Protein 8OZV (pdb70)

Sequence (286 aa):
NSPVVSVFGLGAMGTALATQFLRKGHKTTVWNRTPAKAQPLIAIGASHAPTIDDSAAAASSSLLIICQLDKASVMQTLQQQAPTAWAAKTIVDLTNGTPAHARETADWALAHGARYIIHGGIMAVPFMIGQPDDAMILYSGPAEVFEGVKDTLSVLGTNTYVGEDVGLASLLHDLALLSSGMYGLFSGFTHAVALVQSANIPAAGFVATQQLIPWLTAMTQHLNLLATQVDEKDYGDGGSSLDMQAKAAPNILEASQAQGVSVELIQPIFKLIERRVEEGKGSEGLAALVGMIMK

Foldseek 3Di:
DFAEEEEALDLQSVLVQVLLLVVPHQYEYEYPPQVSCVVVVVSHHHYAPALLRRLVGGQEYEYAHEELVVVVVSCVVCVQSAANGEYEYQYADALVSQVVVCVSQVVNHHHYKYKHWPDGSVCFQPAVTEIEIEADPVSCVVCVVVVPSGYHYHYDYHSRRPNNVVRVVVVVVVVLVVLVLVLVQLLCVLVPHDSVVCCVPPVVVVVVVVVVVVVVLVVCLVVVNFAAPPPFLLNVLVCVVVSCVSCVVSVHDCVSPVVVSVLSVVCVVVVRRRGHDSVSVVVVPD

InterPro domains:
  IPR006115 6-phosphogluconate dehydrogenase, NADP-binding [PF03446] (6-158)
  IPR013328 6-phosphogluconate dehydrogenase, domain 2 [G3DSA:1.10.1040.10] (160-289)
  IPR015815 3-hydroxyisobutyrate dehydrogenase-related [PIRSF000103] (5-286)
  IPR036291 NAD(P)-binding domain superfamily [SSF51735] (6-157)
  IPR048666 NADPH-dependent reductive aminase-like, C-terminal domain [PF21761] (161-286)
  IPR051265 HIBADH-related NP60 subfamily [PTHR43580] (6-282)

Organism: Blastomyces gilchristii (strain SLH14081) (NCBI:txid559298)

Solvent-accessible surface area: 14659 Å² total; per-residue (Å²): 135,61,59,0,0,0,0,5,3,27,80,35,1,43,18,0,0,23,9,0,35,157,103,51,11,122,2,4,0,32,17,191,70,83,70,109,0,104,88,2,62,83,98,56,9,49,59,5,114,70,19,75,42,0,0,72,34,6,73,8,0,0,0,12,49,137,62,45,70,27,0,23,104,7,0,98,115,12,61,120,14,0,52,71,35,7,0,0,2,8,4,73,7,55,25,49,61,1,100,80,1,7,99,36,0,110,83,61,44,5,94,4,0,7,1,2,25,33,19,70,47,173,41,10,31,96,125,98,1,44,0,5,0,0,0,43,36,113,17,7,92,67,16,72,113,22,0,59,30,0,9,81,40,48,69,38,16,107,64,19,0,50,0,1,101,75,8,52,62,86,42,77,49,59,137,45,85,97,34,34,87,68,10,22,18,36,45,19,93,47,59,137,71,96,31,83,37,47,24,65,88,101,18,94,70,151,52,80,48,71,75,121,62,98,101,78,32,53,67,14,45,124,112,164,92,45,33,65,47,70,46,23,0,68,98,35,24,164,41,8,70,96,72,36,130,53,0,73,87,79,70,23,66,37,124,75,25,47,84,83,29,109,30,7,101,115,24,46,90,90,66,90,4,86,34,1,49,2,2,17,64,42,22,135,128,156

Structure (mmCIF, N/CA/C/O backbone):
data_8OZV
#
_entry.id   8OZV
#
_cell.length_a   74.000
_cell.length_b   74.000
_cell.length_c   112.077
_cell.angle_alpha   90.00
_cell.angle_beta   90.00
_cell.angle_gamma   120.00
#
_symmetry.space_group_name_H-M   'P 31 2 1'
#
loop_
_entity.id
_entity.type
_entity.pdbx_description
1 polymer Oxidoreductase
2 non-polymer 'NADPH DIHYDRO-NICOTINAMIDE-ADENINE-DINUCLEOTIDE PHOSPHATE'
3 non-polymer 2,2-bis(fluoranyl)-1-phenyl-ethanone
4 water water
#
loop_
_atom_site.group_PDB
_atom_site.id
_atom_site.type_symbol
_atom_site.label_atom_id
_atom_site.label_alt_id
_atom_site.label_comp_id
_atom_site.label_asym_id
_atom_site.label_entity_id
_atom_site.label_seq_id
_atom_site.pdbx_PDB_ins_code
_atom_site.Cartn_x
_atom_site.Cartn_y
_atom_site.Cartn_z
_atom_site.occupancy
_atom_site.B_iso_or_equiv
_atom_site.auth_seq_id
_atom_site.auth_comp_id
_atom_site.auth_asym_id
_atom_site.auth_atom_id
_atom_site.pdbx_PDB_model_num
ATOM 1 N N . ASN A 1 3 ? 33.208 -4.763 10.862 1.00 52.28 3 ASN A N 1
ATOM 2 C CA . ASN A 1 3 ? 33.300 -6.168 11.339 1.00 49.88 3 ASN A CA 1
ATOM 3 C C . ASN A 1 3 ? 31.866 -6.646 11.581 1.00 30.79 3 ASN A C 1
ATOM 4 O O . ASN A 1 3 ? 31.289 -6.370 12.617 1.00 36.75 3 ASN A O 1
ATOM 9 N N . SER A 1 4 ? 31.357 -7.330 10.590 1.00 28.68 4 SER A N 1
ATOM 10 C CA . SER A 1 4 ? 29.957 -7.743 10.654 1.00 25.44 4 SER A CA 1
ATOM 11 C C . SER A 1 4 ? 29.767 -8.866 11.679 1.00 21.50 4 SER A C 1
ATOM 12 O O . SER A 1 4 ? 30.661 -9.661 11.853 1.00 20.04 4 SER A O 1
ATOM 15 N N . PRO A 1 5 ? 28.621 -8.909 12.373 1.00 17.18 5 PRO A N 1
ATOM 16 C CA . PRO A 1 5 ? 28.330 -10.018 13.270 1.00 16.18 5 PRO A CA 1
ATOM 17 C C . PRO A 1 5 ? 28.351 -11.346 12.495 1.00 13.69 5 PRO A C 1
ATOM 18 O O . PRO A 1 5 ? 27.947 -11.390 11.363 1.00 14.81 5 PRO A O 1
ATOM 22 N N . VAL A 1 6 ? 28.849 -12.382 13.171 1.00 11.48 6 VAL A N 1
ATOM 23 C CA A VAL A 1 6 ? 28.889 -13.728 12.631 0.50 10.98 6 VAL A CA 1
ATOM 24 C CA B VAL A 1 6 ? 28.808 -13.733 12.609 0.50 11.48 6 VAL A CA 1
ATOM 25 C C . VAL A 1 6 ? 28.315 -14.683 13.680 1.00 10.63 6 VAL A C 1
ATOM 26 O O . VAL A 1 6 ? 28.556 -14.477 14.869 1.00 10.60 6 VAL A O 1
ATOM 33 N N . SER A 1 7 ? 27.623 -15.719 13.243 1.00 9.81 7 SER A N 1
ATOM 34 C CA . SER A 1 7 ? 27.212 -16.825 14.093 1.00 9.82 7 SER A CA 1
ATOM 35 C C . SER A 1 7 ? 27.913 -18.086 13.621 1.00 9.50 7 SER A C 1
ATOM 36 O O . SER A 1 7 ? 28.005 -18.323 12.397 1.00 11.09 7 SER A O 1
ATOM 39 N N . VAL A 1 8 ? 28.361 -18.916 14.582 1.00 9.41 8 VAL A N 1
ATOM 40 C CA . VAL A 1 8 ? 28.964 -20.205 14.322 1.00 9.02 8 VAL A CA 1
ATOM 41 C C . VAL A 1 8 ? 28.119 -21.271 15.015 1.00 7.94 8 VAL A C 1
ATOM 42 O O . VAL A 1 8 ? 27.949 -21.221 16.255 1.00 8.45 8 VAL A O 1
ATOM 46 N N . PHE A 1 9 ? 27.668 -22.264 14.229 1.00 8.69 9 PHE A N 1
ATOM 47 C CA . PHE A 1 9 ? 26.943 -23.437 14.690 1.00 8.12 9 PHE A CA 1
ATOM 48 C C . PHE A 1 9 ? 27.866 -24.634 14.616 1.00 9.05 9 PHE A C 1
ATOM 49 O O . PHE A 1 9 ? 28.247 -25.010 13.494 1.00 9.46 9 PHE A O 1
ATOM 57 N N . GLY A 1 10 ? 28.164 -25.237 15.739 1.00 8.41 10 GLY A N 1
ATOM 58 C CA . GLY A 1 10 ? 29.150 -26.297 15.804 1.00 8.68 10 GLY A CA 1
ATOM 59 C C . GLY A 1 10 ? 30.430 -25.781 16.429 1.00 8.94 10 GLY A C 1
ATOM 60 O O . GLY A 1 10 ? 31.184 -25.057 15.802 1.00 9.44 10 GLY A O 1
ATOM 61 N N . LEU A 1 11 ? 30.673 -26.171 17.690 1.00 8.19 11 LEU A N 1
ATOM 62 C CA . LEU A 1 11 ? 31.817 -25.724 18.457 1.00 7.91 11 LEU A CA 1
ATOM 63 C C . LEU A 1 11 ? 32.734 -26.864 18.829 1.00 9.01 11 LEU A C 1
ATOM 64 O O . LEU A 1 11 ? 33.270 -26.910 19.962 1.00 10.80 11 LEU A O 1
ATOM 69 N N . GLY A 1 12 ? 32.934 -27.773 17.891 1.00 8.42 12 GLY A N 1
ATOM 70 C CA . GLY A 1 12 ? 33.971 -28.782 18.004 1.00 9.05 12 GLY A CA 1
ATOM 71 C C . GLY A 1 12 ? 35.342 -28.159 17.811 1.00 8.63 12 GLY A C 1
ATOM 72 O O . GLY A 1 12 ? 35.533 -26.943 17.962 1.00 9.12 12 GLY A O 1
ATOM 73 N N . ALA A 1 13 ? 36.330 -28.987 17.505 1.00 7.93 13 ALA A N 1
ATOM 74 C CA . ALA A 1 13 ? 37.691 -28.479 17.344 1.00 8.66 13 ALA A CA 1
ATOM 75 C C . ALA A 1 13 ? 37.740 -27.408 16.272 1.00 9.16 13 ALA A C 1
ATOM 76 O O . ALA A 1 13 ? 38.355 -26.367 16.451 1.00 9.63 13 ALA A O 1
ATOM 78 N N . MET A 1 14 ? 37.108 -27.652 15.129 1.00 8.06 14 MET A N 1
ATOM 79 C CA . MET A 1 14 ? 37.195 -26.711 14.050 1.00 7.91 14 MET A CA 1
ATOM 80 C C . MET A 1 14 ? 36.293 -25.488 14.282 1.00 7.93 14 MET A C 1
ATOM 81 O O . MET A 1 14 ? 36.778 -24.373 14.112 1.00 8.02 14 MET A O 1
ATOM 86 N N . GLY A 1 15 ? 35.017 -25.680 14.664 1.00 8.43 15 GLY A N 1
ATOM 87 C CA . GLY A 1 15 ? 34.181 -24.526 14.898 1.00 8.49 15 GLY A CA 1
ATOM 88 C C . GLY A 1 15 ? 34.749 -23.616 15.973 1.00 8.70 15 GLY A C 1
ATOM 89 O O . GLY A 1 15 ? 34.645 -22.404 15.888 1.00 9.00 15 GLY A O 1
ATOM 90 N N . THR A 1 16 ? 35.402 -24.174 16.992 1.00 8.18 16 THR A N 1
ATOM 91 C CA . THR A 1 16 ? 36.062 -23.364 18.021 1.00 8.78 16 THR A CA 1
ATOM 92 C C . THR A 1 16 ? 37.151 -22.521 17.391 1.00 9.58 16 THR A C 1
ATOM 93 O O . THR A 1 16 ? 37.304 -21.327 17.710 1.00 9.37 16 THR A O 1
ATOM 97 N N . ALA A 1 17 ? 37.960 -23.097 16.504 1.00 8.17 17 ALA A N 1
ATOM 98 C CA . ALA A 1 17 ? 39.004 -22.346 15.839 1.00 8.06 17 ALA A CA 1
ATOM 99 C C . ALA A 1 17 ? 38.402 -21.236 14.988 1.00 8.56 17 ALA A C 1
ATOM 100 O O . ALA A 1 17 ? 38.958 -20.132 14.939 1.00 9.41 17 ALA A O 1
ATOM 102 N N . LEU A 1 18 ? 37.315 -21.482 14.268 1.00 8.44 18 LEU A N 1
ATOM 103 C CA . LEU A 1 18 ? 36.712 -20.466 13.421 1.00 7.97 18 LEU A CA 1
ATOM 104 C C . LEU A 1 18 ? 36.213 -19.321 14.316 1.00 8.47 18 LEU A C 1
ATOM 105 O O . LEU A 1 18 ? 36.474 -18.148 14.050 1.00 8.92 18 LEU A O 1
ATOM 110 N N . ALA A 1 19 ? 35.455 -19.653 15.378 1.00 8.30 19 ALA A N 1
ATOM 111 C CA . ALA A 1 19 ? 34.885 -18.609 16.245 1.00 9.37 19 ALA A CA 1
ATOM 112 C C . ALA A 1 19 ? 35.986 -17.789 16.898 1.00 8.93 19 ALA A C 1
ATOM 113 O O . ALA A 1 19 ? 35.859 -16.563 17.037 1.00 9.33 19 ALA A O 1
ATOM 115 N N . THR A 1 20 ? 37.055 -18.453 17.299 1.00 8.67 20 THR A N 1
ATOM 116 C CA . THR A 1 20 ? 38.175 -17.752 17.931 1.00 8.55 20 THR A CA 1
ATOM 117 C C . THR A 1 20 ? 38.778 -16.733 16.975 1.00 8.97 20 THR A C 1
ATOM 118 O O . THR A 1 20 ? 39.126 -15.594 17.393 1.00 9.38 20 THR A O 1
ATOM 122 N N . GLN A 1 21 ? 38.927 -17.094 15.711 1.00 8.75 21 GLN A N 1
ATOM 123 C CA . GLN A 1 21 ? 39.512 -16.189 14.740 1.00 9.42 21 GLN A CA 1
ATOM 124 C C . GLN A 1 21 ? 38.586 -15.016 14.479 1.00 9.51 21 GLN A C 1
ATOM 125 O O . GLN A 1 21 ? 39.062 -13.869 14.361 1.00 10.10 21 GLN A O 1
ATOM 131 N N . PHE A 1 22 ? 37.266 -15.219 14.403 1.00 8.91 22 PHE A N 1
ATOM 132 C CA . PHE A 1 22 ? 36.340 -14.103 14.268 1.00 8.76 22 PHE A CA 1
ATOM 133 C C . PHE A 1 22 ? 36.499 -13.149 15.454 1.00 10.74 22 PHE A C 1
ATOM 134 O O . PHE A 1 22 ? 36.414 -11.919 15.265 1.00 11.20 22 PHE A O 1
ATOM 142 N N . LEU A 1 23 ? 36.654 -13.720 16.650 1.00 9.61 23 LEU A N 1
ATOM 143 C CA . LEU A 1 23 ? 36.809 -12.881 17.847 1.00 10.47 23 LEU A CA 1
ATOM 144 C C . LEU A 1 23 ? 38.091 -12.061 17.743 1.00 10.19 23 LEU A C 1
ATOM 145 O O . LEU A 1 23 ? 38.066 -10.845 18.100 1.00 11.77 23 LEU A O 1
ATOM 150 N N . ARG A 1 24 ? 39.191 -12.658 17.317 1.00 10.63 24 ARG A N 1
ATOM 151 C CA . ARG A 1 24 ? 40.447 -11.917 17.217 1.00 12.02 24 ARG A CA 1
ATOM 152 C C . ARG A 1 24 ? 40.303 -10.775 16.223 1.00 13.22 24 ARG A C 1
ATOM 153 O O . ARG A 1 24 ? 41.074 -9.799 16.323 1.00 15.08 24 ARG A O 1
ATOM 161 N N . LYS A 1 25 ? 39.446 -10.932 15.240 1.00 12.12 25 LYS A N 1
ATOM 162 C CA . LYS A 1 25 ? 39.327 -9.914 14.162 1.00 13.19 25 LYS A CA 1
ATOM 163 C C . LYS A 1 25 ? 38.204 -8.919 14.469 1.00 13.71 25 LYS A C 1
ATOM 164 O O . LYS A 1 25 ? 37.827 -8.193 13.566 1.00 15.81 25 LYS A O 1
ATOM 170 N N . GLY A 1 26 ? 37.697 -8.917 15.699 1.00 12.82 26 GLY A N 1
ATOM 171 C CA . GLY A 1 26 ? 36.748 -7.873 16.126 1.00 14.25 26 GLY A CA 1
ATOM 172 C C . GLY A 1 26 ? 35.298 -8.072 15.746 1.00 14.38 26 GLY A C 1
ATOM 173 O O . GLY A 1 26 ? 34.533 -7.121 15.840 1.00 17.27 26 GLY A O 1
ATOM 174 N N . HIS A 1 27 ? 34.941 -9.285 15.361 1.00 13.13 27 HIS A N 1
ATOM 175 C CA . HIS A 1 27 ? 33.529 -9.548 15.039 1.00 12.43 27 HIS A CA 1
ATOM 176 C C . HIS A 1 27 ? 32.738 -9.960 16.270 1.00 12.28 27 HIS A C 1
ATOM 177 O O . HIS A 1 27 ? 33.263 -10.705 17.085 1.00 13.35 27 HIS A O 1
ATOM 184 N N . LYS A 1 28 ? 31.527 -9.431 16.398 1.00 12.95 28 LYS A N 1
ATOM 185 C CA . LYS A 1 28 ? 30.580 -9.946 17.377 1.00 12.66 28 LYS A CA 1
ATOM 186 C C . LYS A 1 28 ? 30.264 -11.373 16.958 1.00 12.38 28 LYS A C 1
ATOM 187 O O . LYS A 1 28 ? 29.713 -11.597 15.890 1.00 13.97 28 LYS A O 1
ATOM 193 N N . THR A 1 29 ? 30.696 -12.338 17.763 1.00 10.68 29 THR A N 1
ATOM 194 C CA . THR A 1 29 ? 30.700 -13.735 17.377 1.00 10.61 29 THR A CA 1
ATOM 195 C C . THR A 1 29 ? 29.708 -14.484 18.284 1.00 10.19 29 THR A C 1
ATOM 196 O O . THR A 1 29 ? 29.955 -14.667 19.486 1.00 11.15 29 THR A O 1
ATOM 200 N N . THR A 1 30 ? 28.585 -14.872 17.697 1.00 8.66 30 THR A N 1
ATOM 201 C CA . THR A 1 30 ? 27.550 -15.619 18.393 1.00 9.42 30 THR A CA 1
ATOM 202 C C . THR A 1 30 ? 27.786 -17.091 18.145 1.00 9.28 30 THR A C 1
ATOM 203 O O . THR A 1 30 ? 28.080 -17.481 17.010 1.00 11.13 30 THR A O 1
ATOM 207 N N . VAL A 1 31 ? 27.711 -17.910 19.190 1.00 9.08 31 VAL A N 1
ATOM 208 C CA . VAL A 1 31 ? 28.036 -19.323 19.070 1.00 8.59 31 VAL A CA 1
ATOM 209 C C . VAL A 1 31 ? 26.897 -20.190 19.556 1.00 8.33 31 VAL A C 1
ATOM 210 O O . VAL A 1 31 ? 26.225 -19.884 20.549 1.00 9.98 31 VAL A O 1
ATOM 214 N N . TRP A 1 32 ? 26.737 -21.349 18.926 1.00 8.23 32 TRP A N 1
ATOM 215 C CA . TRP A 1 32 ? 25.759 -22.366 19.312 1.00 8.18 32 TRP A CA 1
ATOM 216 C C . TRP A 1 32 ? 26.357 -23.736 19.136 1.00 8.81 32 TRP A C 1
ATOM 217 O O . TRP A 1 32 ? 27.063 -23.975 18.143 1.00 9.06 32 TRP A O 1
ATOM 228 N N . ASN A 1 33 ? 26.080 -24.643 20.053 1.00 8.88 33 ASN A N 1
ATOM 229 C CA . ASN A 1 33 ? 26.464 -26.047 19.974 1.00 9.47 33 ASN A CA 1
ATOM 230 C C . ASN A 1 33 ? 25.337 -26.929 20.510 1.00 9.87 33 ASN A C 1
ATOM 231 O O . ASN A 1 33 ? 24.758 -26.617 21.537 1.00 10.34 33 ASN A O 1
ATOM 236 N N . ARG A 1 34 ? 25.123 -28.055 19.852 1.00 10.31 34 ARG A N 1
ATOM 237 C CA . ARG A 1 34 ? 24.140 -29.021 20.350 1.00 11.52 34 ARG A CA 1
ATOM 238 C C . ARG A 1 34 ? 24.361 -29.286 21.838 1.00 11.01 34 ARG A C 1
ATOM 239 O O . ARG A 1 34 ? 23.358 -29.353 22.579 1.00 13.80 34 ARG A O 1
ATOM 247 N N . THR A 1 35 ? 25.607 -29.593 22.235 1.00 10.97 35 THR A N 1
ATOM 248 C CA . THR A 1 35 ? 25.939 -29.805 23.625 1.00 11.52 35 THR A CA 1
ATOM 249 C C . THR A 1 35 ? 26.406 -28.465 24.204 1.00 12.26 35 THR A C 1
ATOM 250 O O . THR A 1 35 ? 27.507 -28.028 23.871 1.00 12.26 35 THR A O 1
ATOM 254 N N . PRO A 1 36 ? 25.617 -27.771 25.049 1.00 13.92 36 PRO A N 1
ATOM 255 C CA . PRO A 1 36 ? 25.943 -26.379 25.347 1.00 13.97 36 PRO A CA 1
ATOM 256 C C . PRO A 1 36 ? 27.228 -26.192 26.115 1.00 14.82 36 PRO A C 1
ATOM 257 O O . PRO A 1 36 ? 27.796 -25.089 26.013 1.00 14.23 36 PRO A O 1
ATOM 261 N N . ALA A 1 37 ? 27.708 -27.178 26.893 1.00 16.50 37 ALA A N 1
ATOM 262 C CA . ALA A 1 37 ? 28.905 -26.958 27.698 1.00 17.01 37 ALA A CA 1
ATOM 263 C C . ALA A 1 37 ? 30.100 -26.577 26.863 1.00 16.05 37 ALA A C 1
ATOM 264 O O . ALA A 1 37 ? 31.053 -25.919 27.296 1.00 17.29 37 ALA A O 1
ATOM 266 N N . LYS A 1 38 ? 30.126 -26.983 25.586 1.00 14.17 38 LYS A N 1
ATOM 267 C CA . LYS A 1 38 ? 31.255 -26.757 24.734 1.00 14.42 38 LYS A CA 1
ATOM 268 C C . LYS A 1 38 ? 31.441 -25.258 24.429 1.00 13.66 38 LYS A C 1
ATOM 269 O O . LYS A 1 38 ? 32.474 -24.817 23.929 1.00 14.45 38 LYS A O 1
ATOM 275 N N . ALA A 1 39 ? 30.413 -24.436 24.713 1.00 11.20 39 ALA A N 1
ATOM 276 C CA . ALA A 1 39 ? 30.529 -22.981 24.495 1.00 11.50 39 ALA A CA 1
ATOM 277 C C . ALA A 1 39 ? 31.425 -22.293 25.547 1.00 12.03 39 ALA A C 1
ATOM 278 O O . ALA A 1 39 ? 31.839 -21.153 25.329 1.00 11.44 39 ALA A O 1
ATOM 280 N N . GLN A 1 40 ? 31.649 -22.939 26.677 1.00 10.78 40 GLN A N 1
ATOM 281 C CA . GLN A 1 40 ? 32.240 -22.210 27.786 1.00 10.97 40 GLN A CA 1
ATOM 282 C C . GLN A 1 40 ? 33.589 -21.618 27.428 1.00 9.94 40 GLN A C 1
ATOM 283 O O . GLN A 1 40 ? 33.844 -20.437 27.771 1.00 11.00 40 GLN A O 1
ATOM 289 N N . PRO A 1 41 ? 34.525 -22.323 26.792 1.00 9.55 41 PRO A N 1
ATOM 290 C CA . PRO A 1 41 ? 35.817 -21.731 26.467 1.00 8.99 41 PRO A CA 1
ATOM 291 C C . PRO A 1 41 ? 35.690 -20.481 25.605 1.00 10.13 41 PRO A C 1
ATOM 292 O O . PRO A 1 41 ? 36.481 -19.537 25.740 1.00 11.81 41 PRO A O 1
ATOM 296 N N . LEU A 1 42 ? 34.719 -20.469 24.704 1.00 9.45 42 LEU A N 1
ATOM 297 C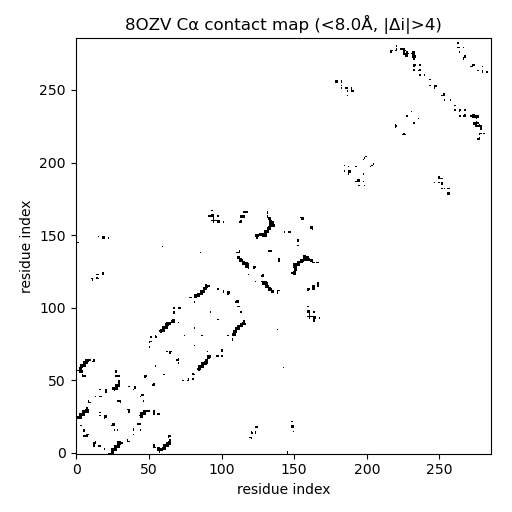 CA . LEU A 1 42 ? 34.533 -19.329 23.805 1.00 8.60 42 LEU A CA 1
ATOM 298 C C . LEU A 1 42 ? 33.844 -18.153 24.500 1.00 9.50 42 LEU A C 1
ATOM 299 O O . LEU A 1 42 ? 34.209 -17.008 24.222 1.00 9.86 42 LEU A O 1
ATOM 304 N N . ILE A 1 43 ? 32.903 -18.430 25.418 1.00 9.09 43 ILE A N 1
ATOM 305 C CA . ILE A 1 43 ? 32.320 -17.368 26.234 1.00 9.89 43 ILE A CA 1
ATOM 306 C C . ILE A 1 43 ? 33.426 -16.631 26.960 1.00 9.91 43 ILE A C 1
ATOM 307 O O . ILE A 1 43 ? 33.439 -15.404 27.048 1.00 10.73 43 ILE A O 1
ATOM 312 N N . ALA A 1 44 ? 34.406 -17.360 27.462 1.00 9.83 44 ALA A N 1
ATOM 313 C CA . ALA A 1 44 ? 35.454 -16.792 28.296 1.00 10.22 44 ALA A CA 1
ATOM 314 C C . ALA A 1 44 ? 36.285 -15.789 27.525 1.00 10.76 44 ALA A C 1
ATOM 315 O O . ALA A 1 44 ? 36.920 -14.926 28.145 1.00 12.14 44 ALA A O 1
ATOM 317 N N . ILE A 1 45 ? 36.343 -15.871 26.196 1.00 10.14 45 ILE A N 1
ATOM 318 C CA . ILE A 1 45 ? 37.145 -14.975 25.379 1.00 10.74 45 ILE A CA 1
ATOM 319 C C . ILE A 1 45 ? 36.250 -14.128 24.474 1.00 9.76 45 ILE A C 1
ATOM 320 O O . ILE A 1 45 ? 36.772 -13.549 23.518 1.00 10.47 45 ILE A O 1
ATOM 325 N N . GLY A 1 46 ? 34.982 -13.929 24.822 1.00 10.06 46 GLY A N 1
ATOM 326 C CA . GLY A 1 46 ? 34.139 -12.891 24.280 1.00 10.81 46 GLY A CA 1
ATOM 327 C C . GLY A 1 46 ? 32.986 -13.307 23.391 1.00 10.79 46 GLY A C 1
ATOM 328 O O . GLY A 1 46 ? 32.281 -12.434 22.925 1.00 12.02 46 GLY A O 1
ATOM 329 N N . ALA A 1 47 ? 32.778 -14.615 23.184 1.00 9.47 47 ALA A N 1
ATOM 330 C CA . ALA A 1 47 ? 31.665 -15.016 22.357 1.00 9.96 47 ALA A CA 1
ATOM 331 C C . ALA A 1 47 ? 30.340 -14.773 23.052 1.00 10.44 47 ALA A C 1
ATOM 332 O O . ALA A 1 47 ? 30.255 -14.842 24.284 1.00 11.66 47 ALA A O 1
ATOM 334 N N . SER A 1 48 ? 29.292 -14.584 22.265 1.00 10.24 48 SER A N 1
ATOM 335 C CA . SER A 1 48 ? 27.937 -14.499 22.775 1.00 10.86 48 SER A CA 1
ATOM 336 C C . SER A 1 48 ? 27.282 -15.864 22.613 1.00 10.79 48 SER A C 1
ATOM 337 O O . SER A 1 48 ? 27.132 -16.344 21.487 1.00 11.19 48 SER A O 1
ATOM 340 N N . HIS A 1 49 ? 26.933 -16.554 23.700 1.00 11.37 49 HIS A N 1
ATOM 341 C CA . HIS A 1 49 ? 26.378 -17.896 23.641 1.00 11.97 49 HIS A CA 1
ATOM 342 C C . HIS A 1 49 ? 24.866 -17.825 23.403 1.00 12.00 49 HIS A C 1
ATOM 343 O O . HIS A 1 49 ? 24.106 -17.397 24.287 1.00 14.46 49 HIS A O 1
ATOM 350 N N . ALA A 1 50 ? 24.430 -18.254 22.236 1.00 10.52 50 ALA A N 1
ATOM 351 C CA . ALA A 1 50 ? 23.009 -18.252 21.903 1.00 12.49 50 ALA A CA 1
ATOM 352 C C . ALA A 1 50 ? 22.275 -19.326 22.681 1.00 12.71 50 ALA A C 1
ATOM 353 O O . ALA A 1 50 ? 22.695 -20.469 22.668 1.00 13.97 50 ALA A O 1
ATOM 355 N N . PRO A 1 51 ? 21.098 -18.991 23.285 1.00 12.83 51 PRO A N 1
ATOM 356 C CA . PRO A 1 51 ? 20.345 -19.978 24.053 1.00 15.44 51 PRO A CA 1
ATOM 357 C C . PRO A 1 51 ? 19.563 -20.950 23.210 1.00 14.90 51 PRO A C 1
ATOM 358 O O . PRO A 1 51 ? 19.157 -21.999 23.717 1.00 17.03 51 PRO A O 1
ATOM 362 N N . THR A 1 52 ? 19.403 -20.621 21.910 1.00 12.26 52 THR A N 1
ATOM 363 C CA . THR A 1 52 ? 18.639 -21.429 20.973 1.00 11.80 52 THR A CA 1
ATOM 364 C C . THR A 1 52 ? 19.195 -21.299 19.567 1.00 11.49 52 THR A C 1
ATOM 365 O O . THR A 1 52 ? 19.880 -20.292 19.244 1.00 11.54 52 THR A O 1
ATOM 369 N N . ILE A 1 53 ? 18.819 -22.224 18.693 1.00 12.43 53 ILE A N 1
ATOM 370 C CA . ILE A 1 53 ? 19.138 -22.098 17.271 1.00 12.53 53 ILE A CA 1
ATOM 371 C C . ILE A 1 53 ? 18.578 -20.806 16.693 1.00 13.67 53 ILE A C 1
ATOM 372 O O . ILE A 1 53 ? 19.269 -20.045 15.975 1.00 13.29 53 ILE A O 1
ATOM 377 N N . ASP A 1 54 ? 17.291 -20.515 17.006 1.00 13.27 54 ASP A N 1
ATOM 378 C CA A ASP A 1 54 ? 16.654 -19.347 16.459 0.50 14.56 54 ASP A CA 1
ATOM 379 C CA B ASP A 1 54 ? 16.632 -19.319 16.506 0.50 14.70 54 ASP A CA 1
ATOM 380 C C . ASP A 1 54 ? 17.409 -18.080 16.894 1.00 13.45 54 ASP A C 1
ATOM 381 O O . ASP A 1 54 ? 17.584 -17.126 16.096 1.00 14.74 54 ASP A O 1
ATOM 390 N N . SER A 1 55 ? 17.876 -18.003 18.141 1.00 13.14 55 SER A N 1
ATOM 391 C CA . SER A 1 55 ? 18.597 -16.858 18.659 1.00 13.40 55 SER A CA 1
ATOM 392 C C . SER A 1 55 ? 19.930 -16.690 17.894 1.00 13.31 55 SER A C 1
ATOM 393 O O . SER A 1 55 ? 20.354 -15.578 17.558 1.00 12.85 55 SER A O 1
ATOM 396 N N . ALA A 1 56 ? 20.619 -17.795 17.670 1.00 11.52 56 ALA A N 1
ATOM 397 C CA . ALA A 1 56 ? 21.886 -17.704 16.938 1.00 11.36 56 ALA A CA 1
ATOM 398 C C . ALA A 1 56 ? 21.674 -17.229 15.501 1.00 11.50 56 ALA A C 1
ATOM 399 O O . ALA A 1 56 ? 22.483 -16.442 14.972 1.00 11.97 56 ALA A O 1
ATOM 401 N N . ALA A 1 57 ? 20.612 -17.704 14.862 1.00 11.94 57 ALA A N 1
ATOM 402 C CA . ALA A 1 57 ? 20.303 -17.255 13.510 1.00 11.33 57 ALA A CA 1
ATOM 403 C C . ALA A 1 57 ? 19.922 -15.783 13.475 1.00 11.97 57 ALA A C 1
ATOM 404 O O . ALA A 1 57 ? 20.276 -15.051 12.556 1.00 13.21 57 ALA A O 1
ATOM 406 N N . ALA A 1 58 ? 19.168 -15.324 14.468 1.00 12.91 58 ALA A N 1
ATOM 407 C CA . ALA A 1 58 ? 18.724 -13.958 14.493 1.00 13.01 58 ALA A CA 1
ATOM 408 C C . ALA A 1 58 ? 19.853 -12.959 14.702 1.00 14.35 58 ALA A C 1
ATOM 409 O O . ALA A 1 58 ? 19.746 -11.787 14.328 1.00 16.91 58 ALA A O 1
ATOM 411 N N . ALA A 1 59 ? 20.945 -13.387 15.353 1.00 11.83 59 ALA A N 1
ATOM 412 C CA . ALA A 1 59 ? 22.031 -12.496 15.779 1.00 12.09 59 ALA A CA 1
ATOM 413 C C . ALA A 1 59 ? 22.902 -11.940 14.639 1.00 12.40 59 ALA A C 1
ATOM 414 O O . ALA A 1 59 ? 23.591 -10.957 14.836 1.00 15.63 59 ALA A O 1
ATOM 416 N N . SER A 1 60 ? 22.931 -12.618 13.499 1.00 11.95 60 SER A N 1
ATOM 417 C CA . SER A 1 60 ? 23.850 -12.310 12.425 1.00 11.85 60 SER A CA 1
ATOM 418 C C . SER A 1 60 ? 23.170 -12.519 11.077 1.00 12.47 60 SER A C 1
ATOM 419 O O . SER A 1 60 ? 22.207 -13.258 10.933 1.00 14.15 60 SER A O 1
ATOM 422 N N . SER A 1 61 ? 23.749 -11.958 10.015 1.00 14.14 61 SER A N 1
ATOM 423 C CA A SER A 1 61 ? 23.328 -12.257 8.654 0.50 14.27 61 SER A CA 1
ATOM 424 C CA B SER A 1 61 ? 23.318 -12.273 8.660 0.50 15.24 61 SER A CA 1
ATOM 425 C C . SER A 1 61 ? 24.194 -13.356 8.040 1.00 16.32 61 SER A C 1
ATOM 426 O O . SER A 1 61 ? 23.798 -13.955 7.083 1.00 19.27 61 SER A O 1
ATOM 431 N N . LEU A 1 62 ? 25.411 -13.569 8.568 1.00 12.22 62 LEU A N 1
ATOM 432 C CA . LEU A 1 62 ? 26.321 -14.600 8.075 1.00 12.09 62 LEU A CA 1
ATOM 433 C C . LEU A 1 62 ? 26.327 -15.722 9.133 1.00 12.30 62 LEU A C 1
ATOM 434 O O . LEU A 1 62 ? 26.744 -15.480 10.297 1.00 12.29 62 LEU A O 1
ATOM 439 N N . LEU A 1 63 ? 25.882 -16.888 8.700 1.00 10.65 63 LEU A N 1
ATOM 440 C CA . LEU A 1 63 ? 25.654 -18.042 9.583 1.00 10.59 63 LEU A CA 1
ATOM 441 C C . LEU A 1 63 ? 26.552 -19.162 9.114 1.00 11.14 63 LEU A C 1
ATOM 442 O O . LEU A 1 63 ? 26.270 -19.758 8.069 1.00 12.63 63 LEU A O 1
ATOM 447 N N . ILE A 1 64 ? 27.581 -19.502 9.878 1.00 9.75 64 ILE A N 1
ATOM 448 C CA . ILE A 1 64 ? 28.520 -20.548 9.498 1.00 10.76 64 ILE A CA 1
ATOM 449 C C . ILE A 1 64 ? 28.175 -21.825 10.214 1.00 9.50 64 ILE A C 1
ATOM 450 O O . ILE A 1 64 ? 27.999 -21.807 11.434 1.00 10.96 64 ILE A O 1
ATOM 455 N N . ILE A 1 65 ? 28.058 -22.931 9.509 1.00 8.96 65 ILE A N 1
ATOM 456 C CA . ILE A 1 65 ? 27.693 -24.203 10.095 1.00 9.04 65 ILE A CA 1
ATOM 457 C C . ILE A 1 65 ? 28.877 -25.123 9.906 1.00 9.34 65 ILE A C 1
ATOM 458 O O . ILE A 1 65 ? 29.275 -25.436 8.768 1.00 11.01 65 ILE A O 1
ATOM 463 N N . CYS A 1 66 ? 29.487 -25.604 10.999 1.00 8.83 66 CYS A N 1
ATOM 464 C CA . CYS A 1 66 ? 30.652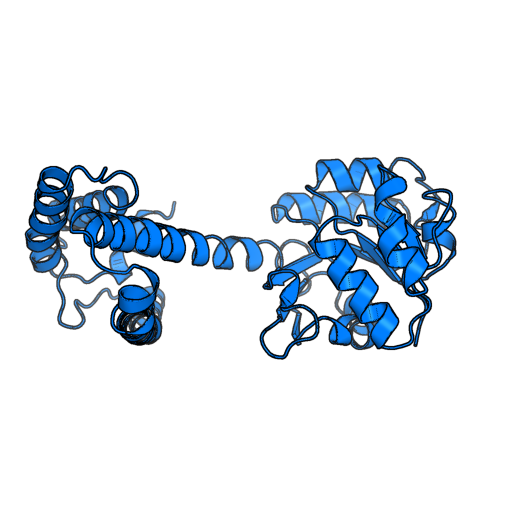 -26.487 10.957 1.00 9.07 66 CYS A CA 1
ATOM 465 C C . CYS A 1 66 ? 30.427 -27.559 12.005 1.00 9.28 66 CYS A C 1
ATOM 466 O O . CYS A 1 66 ? 30.940 -27.489 13.138 1.00 9.23 66 CYS A O 1
ATOM 469 N N . GLN A 1 67 ? 29.613 -28.554 11.660 1.00 9.32 67 GLN A N 1
ATOM 470 C CA . GLN A 1 67 ? 29.185 -29.595 12.567 1.00 9.52 67 GLN A CA 1
ATOM 471 C C . GLN A 1 67 ? 29.891 -30.881 12.193 1.00 10.27 67 GLN A C 1
ATOM 472 O O . GLN A 1 67 ? 31.116 -30.963 12.341 1.00 11.67 67 GLN A O 1
ATOM 478 N N . LEU A 1 68 ? 29.188 -31.923 11.776 1.00 10.19 68 LEU A N 1
ATOM 479 C CA . LEU A 1 68 ? 29.861 -33.198 11.508 1.00 10.11 68 LEU A CA 1
ATOM 480 C C . LEU A 1 68 ? 29.668 -33.621 10.056 1.00 10.91 68 LEU A C 1
ATOM 481 O O . LEU A 1 68 ? 30.631 -33.652 9.265 1.00 10.63 68 LEU A O 1
ATOM 486 N N . ASP A 1 69 ? 28.415 -33.927 9.675 1.00 10.26 69 ASP A N 1
ATOM 487 C CA . ASP A 1 69 ? 28.039 -34.342 8.322 1.00 9.98 69 ASP A CA 1
ATOM 488 C C . ASP A 1 69 ? 26.737 -33.654 7.912 1.00 10.04 69 ASP A C 1
ATOM 489 O O . ASP A 1 69 ? 26.154 -32.861 8.648 1.00 10.56 69 ASP A O 1
ATOM 494 N N . LYS A 1 70 ? 26.368 -33.848 6.670 1.00 11.12 70 LYS A N 1
ATOM 495 C CA . LYS A 1 70 ? 25.171 -33.224 6.120 1.00 10.60 70 LYS A CA 1
ATOM 496 C C . LYS A 1 70 ? 23.935 -33.608 6.952 1.00 11.74 70 LYS A C 1
ATOM 497 O O . LYS A 1 70 ? 23.081 -32.738 7.149 1.00 10.91 70 LYS A O 1
ATOM 503 N N . ALA A 1 71 ? 23.822 -34.851 7.374 1.00 11.09 71 ALA A N 1
ATOM 504 C CA . ALA A 1 71 ? 22.666 -35.182 8.208 1.00 11.98 71 ALA A CA 1
ATOM 505 C C . ALA A 1 71 ? 22.603 -34.257 9.412 1.00 12.43 71 ALA A C 1
ATOM 506 O O . ALA A 1 71 ? 21.515 -33.820 9.805 1.00 12.77 71 ALA A O 1
ATOM 508 N N . SER A 1 72 ? 23.745 -33.968 10.038 1.00 10.96 72 SER A N 1
ATOM 509 C CA . SER A 1 72 ? 23.740 -33.069 11.182 1.00 10.83 72 SER A CA 1
ATOM 510 C C . SER A 1 72 ? 23.307 -31.668 10.789 1.00 10.98 72 SER A C 1
ATOM 511 O O . SER A 1 72 ? 22.605 -31.000 11.574 1.00 10.58 72 SER A O 1
ATOM 514 N N . VAL A 1 73 ? 23.726 -31.161 9.639 1.00 9.88 73 VAL A N 1
ATOM 515 C CA . VAL A 1 73 ? 23.349 -29.839 9.192 1.00 10.11 73 VAL A CA 1
ATOM 516 C C . VAL A 1 73 ? 21.839 -29.772 9.029 1.00 10.79 73 VAL A C 1
ATOM 517 O O . VAL A 1 73 ? 21.223 -28.819 9.471 1.00 10.73 73 VAL A O 1
ATOM 521 N N . MET A 1 74 ? 21.273 -30.770 8.356 1.00 11.23 74 MET A N 1
ATOM 522 C CA . MET A 1 74 ? 19.833 -30.762 8.119 1.00 12.07 74 MET A CA 1
ATOM 523 C C . MET A 1 74 ? 19.098 -30.798 9.464 1.00 12.72 74 MET A C 1
ATOM 524 O O . MET A 1 74 ? 18.077 -30.125 9.606 1.00 12.84 74 MET A O 1
ATOM 529 N N . GLN A 1 75 ? 19.600 -31.495 10.480 1.00 12.13 75 GLN A N 1
ATOM 530 C CA . GLN A 1 75 ? 18.942 -31.569 11.778 1.00 11.83 75 GLN A CA 1
ATOM 531 C C . GLN A 1 75 ? 18.898 -30.156 12.354 1.00 12.55 75 GLN A C 1
ATOM 532 O O . GLN A 1 75 ? 17.874 -29.664 12.869 1.00 13.00 75 GLN A O 1
ATOM 538 N N . THR A 1 76 ? 20.018 -29.427 12.321 1.00 10.89 76 THR A N 1
ATOM 539 C CA . THR A 1 76 ? 20.010 -28.077 12.841 1.00 10.75 76 THR A CA 1
ATOM 540 C C . THR A 1 76 ? 19.071 -27.155 12.066 1.00 12.56 76 THR A C 1
ATOM 541 O O . THR A 1 76 ? 18.259 -26.410 12.676 1.00 13.03 76 THR A O 1
ATOM 545 N N . LEU A 1 77 ? 19.126 -27.170 10.753 1.00 11.28 77 LEU A N 1
ATOM 546 C CA . LEU A 1 77 ? 18.255 -26.315 9.938 1.00 11.55 77 LEU A CA 1
ATOM 547 C C . LEU A 1 77 ? 16.772 -26.611 10.243 1.00 13.28 77 LEU A C 1
ATOM 548 O O . LEU A 1 77 ? 15.962 -25.666 10.412 1.00 13.40 77 LEU A O 1
ATOM 553 N N . GLN A 1 78 ? 16.430 -27.873 10.357 1.00 12.52 78 GLN A N 1
ATOM 554 C CA . GLN A 1 78 ? 15.023 -28.259 10.476 1.00 15.09 78 GLN A CA 1
ATOM 555 C C . GLN A 1 78 ? 14.514 -27.995 11.893 1.00 14.60 78 GLN A C 1
ATOM 556 O O . GLN A 1 78 ? 13.285 -27.993 12.089 1.00 16.55 78 GLN A O 1
ATOM 562 N N . GLN A 1 79 ? 15.365 -27.722 12.893 1.00 13.11 79 GLN A N 1
ATOM 563 C CA A GLN A 1 79 ? 14.854 -27.412 14.234 0.50 13.23 79 GLN A CA 1
ATOM 564 C CA B GLN A 1 79 ? 14.881 -27.410 14.229 0.50 14.00 79 GLN A CA 1
ATOM 565 C C . GLN A 1 79 ? 14.215 -26.035 14.283 1.00 13.88 79 GLN A C 1
ATOM 566 O O . GLN A 1 79 ? 13.466 -25.707 15.237 1.00 15.00 79 GLN A O 1
ATOM 577 N N . ALA A 1 80 ? 14.516 -25.179 13.318 1.00 12.05 80 ALA A N 1
ATOM 578 C CA . ALA A 1 80 ? 14.050 -23.799 13.325 1.00 12.19 80 ALA A CA 1
ATOM 579 C C . ALA A 1 80 ? 13.868 -23.380 11.873 1.00 12.45 80 ALA A C 1
ATOM 580 O O . ALA A 1 80 ? 14.571 -22.512 11.349 1.00 13.78 80 ALA A O 1
ATOM 582 N N . PRO A 1 81 ? 12.878 -23.957 11.173 1.00 11.92 81 PRO A N 1
ATOM 583 C CA . PRO A 1 81 ? 12.831 -23.814 9.720 1.00 13.08 81 PRO A CA 1
ATOM 584 C C . PRO A 1 81 ? 12.612 -22.401 9.194 1.00 14.04 81 PRO A C 1
ATOM 585 O O . PRO A 1 81 ? 13.017 -22.106 8.077 1.00 16.50 81 PRO A O 1
ATOM 589 N N . THR A 1 82 ? 12.016 -21.525 9.976 1.00 13.62 82 THR A N 1
ATOM 590 C CA . THR A 1 82 ? 11.811 -20.157 9.556 1.00 15.16 82 THR A CA 1
ATOM 591 C C . THR A 1 82 ? 12.940 -19.218 9.927 1.00 13.87 82 THR A C 1
ATOM 592 O O . THR A 1 82 ? 12.906 -18.017 9.594 1.00 17.25 82 THR A O 1
ATOM 596 N N . ALA A 1 83 ? 14.009 -19.697 10.618 1.00 13.89 83 ALA A N 1
ATOM 597 C CA . ALA A 1 83 ? 15.036 -18.814 11.131 1.00 14.75 83 ALA A CA 1
ATOM 598 C C . ALA A 1 83 ? 16.027 -18.347 10.079 1.00 13.26 83 ALA A C 1
ATOM 599 O O . ALA A 1 83 ? 16.727 -17.386 10.349 1.00 14.42 83 ALA A O 1
ATOM 601 N N . TRP A 1 84 ? 16.061 -19.003 8.929 1.00 13.93 84 TRP A N 1
ATOM 602 C CA . TRP A 1 84 ? 17.138 -18.841 7.962 1.00 13.74 84 TRP A CA 1
ATOM 603 C C . TRP A 1 84 ? 16.778 -17.819 6.884 1.00 15.03 84 TRP A C 1
ATOM 604 O O . TRP A 1 84 ? 17.608 -17.471 6.084 1.00 14.38 84 TRP A O 1
ATOM 615 N N . ALA A 1 85 ? 15.526 -17.340 6.835 1.00 15.79 85 ALA A N 1
ATOM 616 C CA . ALA A 1 85 ? 15.135 -16.512 5.701 1.00 15.70 85 ALA A CA 1
ATOM 617 C C . ALA A 1 85 ? 15.967 -15.243 5.661 1.00 15.86 85 ALA A C 1
ATOM 618 O O . ALA A 1 85 ? 16.182 -14.603 6.686 1.00 16.35 85 ALA A O 1
ATOM 620 N N . ALA A 1 86 ? 16.422 -14.907 4.443 1.00 16.17 86 ALA A N 1
ATOM 621 C CA . ALA A 1 86 ? 17.182 -13.700 4.162 1.00 18.65 86 ALA A CA 1
ATOM 622 C C . ALA A 1 86 ? 18.516 -13.654 4.905 1.00 19.21 86 ALA A C 1
ATOM 623 O O . ALA A 1 86 ? 19.066 -12.580 5.117 1.00 24.10 86 ALA A O 1
ATOM 625 N N . LYS A 1 87 ? 19.034 -14.838 5.258 1.00 15.30 87 LYS A N 1
ATOM 626 C CA . LYS A 1 87 ? 20.351 -14.974 5.841 1.00 14.27 87 LYS A CA 1
ATOM 627 C C . LYS A 1 87 ? 21.263 -15.661 4.832 1.00 13.13 87 LYS A C 1
ATOM 628 O O . LYS A 1 87 ? 20.747 -16.311 3.921 1.00 14.57 87 LYS A O 1
ATOM 634 N N . THR A 1 88 ? 22.599 -15.468 4.998 1.00 12.72 88 THR A N 1
ATOM 635 C CA . THR A 1 88 ? 23.565 -16.241 4.209 1.00 13.41 88 THR A CA 1
ATOM 636 C C . THR A 1 88 ? 24.133 -17.352 5.072 1.00 11.99 88 THR A C 1
ATOM 637 O O . THR A 1 88 ? 24.782 -17.056 6.063 1.00 13.61 88 THR A O 1
ATOM 641 N N . ILE A 1 89 ? 23.831 -18.579 4.667 1.00 10.60 89 ILE A N 1
ATOM 642 C CA . ILE A 1 89 ? 24.388 -19.794 5.269 1.00 10.04 89 ILE A CA 1
ATOM 643 C C . ILE A 1 89 ? 25.686 -20.101 4.532 1.00 10.65 89 ILE A C 1
ATOM 644 O O . ILE A 1 89 ? 25.682 -20.229 3.309 1.00 11.21 89 ILE A O 1
ATOM 649 N N . VAL A 1 90 ? 26.779 -20.266 5.289 1.00 10.29 90 VAL A N 1
ATOM 650 C CA . VAL A 1 90 ? 28.067 -20.747 4.770 1.00 9.59 90 VAL A CA 1
ATOM 651 C C . VAL A 1 90 ? 28.292 -22.077 5.469 1.00 9.64 90 VAL A C 1
ATOM 652 O O . VAL A 1 90 ? 28.606 -22.137 6.673 1.00 10.33 90 VAL A O 1
ATOM 656 N N . ASP A 1 91 ? 28.078 -23.145 4.760 1.00 9.26 91 ASP A N 1
ATOM 657 C CA . ASP A 1 91 ? 28.133 -24.476 5.313 1.00 9.20 91 ASP A CA 1
ATOM 658 C C . ASP A 1 91 ? 29.505 -25.075 5.036 1.00 10.59 91 ASP A C 1
ATOM 659 O O . ASP A 1 91 ? 29.836 -25.337 3.867 1.00 9.67 91 ASP A O 1
ATOM 664 N N . LEU A 1 92 ? 30.305 -25.219 6.098 1.00 9.05 92 LEU A N 1
ATOM 665 C CA . LEU A 1 92 ? 31.673 -25.759 6.049 1.00 9.83 92 LEU A CA 1
ATOM 666 C C . LEU A 1 92 ? 31.711 -27.175 6.575 1.00 10.22 92 LEU A C 1
ATOM 667 O O . LEU A 1 92 ? 32.786 -27.663 6.992 1.00 11.97 92 LEU A O 1
ATOM 672 N N . THR A 1 93 ? 30.589 -27.892 6.574 1.00 8.64 93 THR A N 1
ATOM 673 C CA . THR A 1 93 ? 30.521 -29.233 7.104 1.00 8.95 93 THR A CA 1
ATOM 674 C C . THR A 1 93 ? 30.778 -30.249 6.013 1.00 10.58 93 THR A C 1
ATOM 675 O O . THR A 1 93 ? 30.128 -30.204 4.965 1.00 11.45 93 THR A O 1
ATOM 679 N N . ASN A 1 94 ? 31.763 -31.123 6.226 1.00 9.45 94 ASN A N 1
ATOM 680 C CA . ASN A 1 94 ? 32.198 -32.119 5.248 1.00 9.66 94 ASN A CA 1
ATOM 681 C C . ASN A 1 94 ? 31.017 -32.860 4.647 1.00 9.55 94 ASN A C 1
ATOM 682 O O . ASN A 1 94 ? 30.150 -33.365 5.366 1.00 10.30 94 ASN A O 1
ATOM 687 N N . GLY A 1 95 ? 31.070 -33.013 3.319 1.00 9.76 95 GLY A N 1
ATOM 688 C CA . GLY A 1 95 ? 30.072 -33.839 2.643 1.00 10.72 95 GLY A CA 1
ATOM 689 C C . GLY A 1 95 ? 30.406 -34.032 1.178 1.00 10.14 95 GLY A C 1
ATOM 690 O O . GLY A 1 95 ? 31.407 -33.522 0.656 1.00 10.85 95 GLY A O 1
ATOM 691 N N . THR A 1 96 ? 29.575 -34.848 0.535 1.00 10.92 96 THR A N 1
ATOM 692 C CA . THR A 1 96 ? 29.689 -35.066 -0.901 1.00 10.67 96 THR A CA 1
ATOM 693 C C . THR A 1 96 ? 29.154 -33.895 -1.683 1.00 11.67 96 THR A C 1
ATOM 694 O O . THR A 1 96 ? 28.400 -33.042 -1.192 1.00 10.80 96 THR A O 1
ATOM 698 N N . PRO A 1 97 ? 29.448 -33.794 -2.982 1.00 10.43 97 PRO A N 1
ATOM 699 C CA . PRO A 1 97 ? 28.779 -32.840 -3.865 1.00 11.06 97 PRO A CA 1
ATOM 700 C C . PRO A 1 97 ? 27.263 -32.952 -3.773 1.00 10.91 97 PRO A C 1
ATOM 701 O O . PRO A 1 97 ? 26.613 -31.887 -3.705 1.00 12.16 97 PRO A O 1
ATOM 705 N N . ALA A 1 98 ? 26.750 -34.170 -3.767 1.00 12.46 98 ALA A N 1
ATOM 706 C CA . ALA A 1 98 ? 25.305 -34.332 -3.641 1.00 11.88 98 ALA 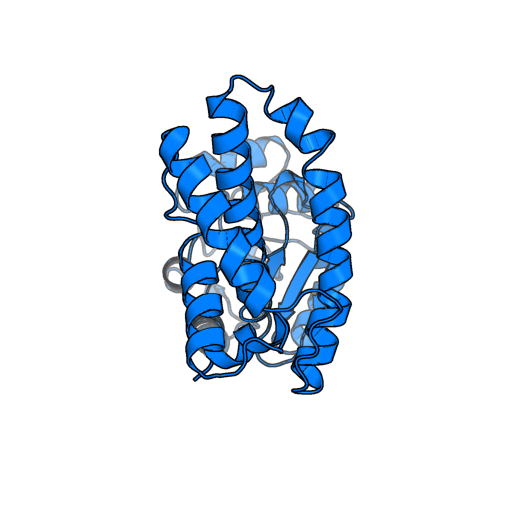A CA 1
ATOM 707 C C . ALA A 1 98 ? 24.780 -33.760 -2.341 1.00 12.61 98 ALA A C 1
ATOM 708 O O . ALA A 1 98 ? 23.691 -33.135 -2.364 1.00 13.61 98 ALA A O 1
ATOM 710 N N . HIS A 1 99 ? 25.495 -33.993 -1.237 1.00 11.96 99 HIS A N 1
ATOM 711 C CA . HIS A 1 99 ? 25.056 -33.383 0.024 1.00 11.76 99 HIS A CA 1
ATOM 712 C C . HIS A 1 99 ? 24.937 -31.873 -0.045 1.00 12.56 99 HIS A C 1
ATOM 713 O O . HIS A 1 99 ? 23.956 -31.296 0.483 1.00 11.74 99 HIS A O 1
ATOM 720 N N . ALA A 1 100 ? 25.868 -31.186 -0.670 1.00 11.86 100 ALA A N 1
ATOM 721 C CA . ALA A 1 100 ? 25.812 -29.748 -0.803 1.00 10.81 100 ALA A CA 1
ATOM 722 C C . ALA A 1 100 ? 24.589 -29.339 -1.621 1.00 13.64 100 ALA A C 1
ATOM 723 O O . ALA A 1 100 ? 23.953 -28.352 -1.282 1.00 13.63 100 ALA A O 1
ATOM 725 N N . ARG A 1 101 ? 24.346 -30.060 -2.724 1.00 13.27 101 ARG A N 1
ATOM 726 C CA . ARG A 1 101 ? 23.196 -29.713 -3.573 1.00 15.48 101 ARG A CA 1
ATOM 727 C C . ARG A 1 101 ? 21.907 -29.939 -2.795 1.00 13.73 101 ARG A C 1
ATOM 728 O O . ARG A 1 101 ? 20.991 -29.090 -2.900 1.00 14.67 101 ARG A O 1
ATOM 736 N N . GLU A 1 102 ? 21.789 -31.004 -2.030 1.00 13.56 102 GLU A N 1
ATOM 737 C CA . GLU A 1 102 ? 20.608 -31.302 -1.239 1.00 13.43 102 GLU A CA 1
ATOM 738 C C . GLU A 1 102 ? 20.381 -30.185 -0.210 1.00 13.75 102 GLU A C 1
ATOM 739 O O . GLU A 1 102 ? 19.264 -29.682 0.000 1.00 16.18 102 GLU A O 1
ATOM 745 N N . THR A 1 103 ? 21.424 -29.809 0.545 1.00 12.81 103 THR A N 1
ATOM 746 C CA . THR A 1 103 ? 21.287 -28.788 1.572 1.00 12.31 103 THR A CA 1
ATOM 747 C C . THR A 1 103 ? 20.939 -27.465 0.923 1.00 13.63 103 THR A C 1
ATOM 748 O O . THR A 1 103 ? 20.103 -26.697 1.459 1.00 13.16 103 THR A O 1
ATOM 752 N N . ALA A 1 104 ? 21.554 -27.117 -0.210 1.00 12.23 104 ALA A N 1
ATOM 753 C CA . ALA A 1 104 ? 21.241 -25.880 -0.903 1.00 12.35 104 ALA A CA 1
ATOM 754 C C . ALA A 1 104 ? 19.762 -25.846 -1.310 1.00 15.99 104 ALA A C 1
ATOM 755 O O . ALA A 1 104 ? 19.176 -24.788 -1.169 1.00 16.05 104 ALA A O 1
ATOM 757 N N . ASP A 1 105 ? 19.245 -26.955 -1.803 1.00 15.61 105 ASP A N 1
ATOM 758 C CA . ASP A 1 105 ? 17.837 -26.989 -2.245 1.00 15.71 105 ASP A CA 1
ATOM 759 C C . ASP A 1 105 ? 16.951 -26.647 -1.052 1.00 16.15 105 ASP A C 1
ATOM 760 O O . ASP A 1 105 ? 16.022 -25.826 -1.169 1.00 16.89 105 ASP A O 1
ATOM 765 N N . TRP A 1 106 ? 17.258 -27.208 0.105 1.00 15.09 106 TRP A N 1
ATOM 766 C CA . TRP A 1 106 ? 16.466 -26.937 1.308 1.00 15.32 106 TRP A CA 1
ATOM 767 C C . TRP A 1 106 ? 16.571 -25.485 1.694 1.00 15.51 106 TRP A C 1
ATOM 768 O O . TRP A 1 106 ? 15.581 -24.807 2.004 1.00 15.31 106 TRP A O 1
ATOM 779 N N . ALA A 1 107 ? 17.785 -24.936 1.747 1.00 12.71 107 ALA A N 1
ATOM 780 C CA . ALA A 1 107 ? 18.011 -23.553 2.094 1.00 13.64 107 ALA A CA 1
ATOM 781 C C . ALA A 1 107 ? 17.221 -22.619 1.183 1.00 14.95 107 ALA A C 1
ATOM 782 O O . ALA A 1 107 ? 16.592 -21.700 1.714 1.00 15.30 107 ALA A O 1
ATOM 784 N N . LEU A 1 108 ? 17.298 -22.804 -0.132 1.00 16.23 108 LEU A N 1
ATOM 785 C CA . LEU A 1 108 ? 16.600 -21.925 -1.067 1.00 17.41 108 LEU A CA 1
ATOM 786 C C . LEU A 1 108 ? 15.094 -22.022 -0.855 1.00 16.82 108 LEU A C 1
ATOM 787 O O . LEU A 1 108 ? 14.478 -20.965 -0.877 1.00 19.75 108 LEU A O 1
ATOM 792 N N . ALA A 1 109 ? 14.584 -23.181 -0.494 1.00 15.68 109 ALA A N 1
ATOM 793 C CA . ALA A 1 109 ? 13.145 -23.344 -0.306 1.00 15.89 109 ALA A CA 1
ATOM 794 C C . ALA A 1 109 ? 12.684 -22.689 0.988 1.00 18.66 109 ALA A C 1
ATOM 795 O O . ALA A 1 109 ? 11.474 -22.455 1.184 1.00 21.95 109 ALA A O 1
ATOM 797 N N . HIS A 1 110 ? 13.610 -22.413 1.892 1.00 16.06 110 HIS A N 1
ATOM 798 C CA . HIS A 1 110 ? 13.330 -21.733 3.137 1.00 14.80 110 HIS A CA 1
ATOM 799 C C . HIS A 1 110 ? 13.828 -20.314 3.166 1.00 14.57 110 HIS A C 1
ATOM 800 O O . HIS A 1 110 ? 14.024 -19.705 4.222 1.00 16.82 110 HIS A O 1
ATOM 807 N N . GLY A 1 111 ? 14.090 -19.738 1.986 1.00 14.31 111 GLY A N 1
ATOM 808 C CA . GLY A 1 111 ? 14.369 -18.323 1.912 1.00 15.59 111 GLY A CA 1
ATOM 809 C C . GLY A 1 111 ? 15.788 -17.842 2.209 1.00 13.75 111 GLY A C 1
ATOM 810 O O . GLY A 1 111 ? 16.071 -16.665 2.262 1.00 16.93 111 GLY A O 1
ATOM 811 N N . ALA A 1 112 ? 16.701 -18.825 2.373 1.00 15.13 112 ALA A N 1
ATOM 812 C CA . ALA A 1 112 ? 18.085 -18.493 2.678 1.00 14.53 112 ALA A CA 1
ATOM 813 C C . ALA A 1 112 ? 18.971 -18.540 1.434 1.00 13.42 112 ALA A C 1
ATOM 814 O O . ALA A 1 112 ? 18.591 -19.092 0.419 1.00 17.99 112 ALA A O 1
ATOM 816 N N . ARG A 1 113 ? 20.066 -17.786 1.512 1.00 13.68 113 ARG A N 1
ATO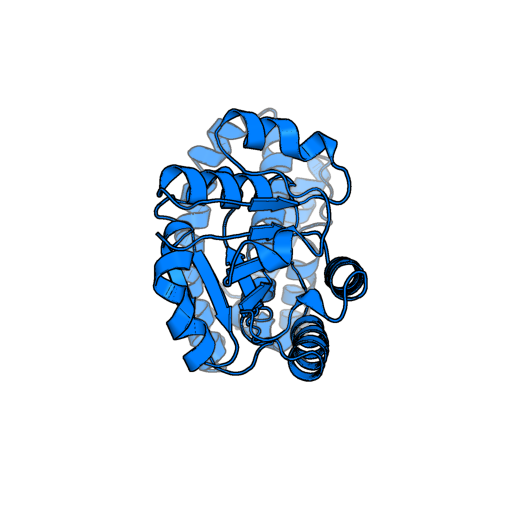M 817 C CA . ARG A 1 113 ? 21.179 -17.872 0.581 1.00 13.24 113 ARG A CA 1
ATOM 818 C C . ARG A 1 113 ? 22.148 -18.921 1.160 1.00 14.37 113 ARG A C 1
ATOM 819 O O . ARG A 1 113 ? 22.176 -19.146 2.386 1.00 13.79 113 ARG A O 1
ATOM 827 N N . TYR A 1 114 ? 22.851 -19.586 0.261 1.00 11.67 114 TYR A N 1
ATOM 828 C CA . TYR A 1 114 ? 23.681 -20.715 0.658 1.00 11.64 114 TYR A CA 1
ATOM 829 C C . TYR A 1 114 ? 24.912 -20.839 -0.221 1.00 11.85 114 TYR A C 1
ATOM 830 O O . TYR A 1 114 ? 24.823 -20.920 -1.434 1.00 12.62 114 TYR A O 1
ATOM 839 N N . ILE A 1 115 ? 26.055 -20.989 0.434 1.00 11.66 115 ILE A N 1
ATOM 840 C CA A ILE A 1 115 ? 27.244 -21.497 -0.224 0.50 9.72 115 ILE A CA 1
ATOM 841 C CA B ILE A 1 115 ? 27.354 -21.362 -0.118 0.50 11.21 115 ILE A CA 1
ATOM 842 C C . ILE A 1 115 ? 27.846 -22.579 0.640 1.00 11.05 115 ILE A C 1
ATOM 843 O O . ILE A 1 115 ? 27.651 -22.660 1.879 1.00 10.85 115 ILE A O 1
ATOM 852 N N . HIS A 1 116 ? 28.564 -23.462 -0.029 1.00 10.48 116 HIS A N 1
ATOM 853 C CA . HIS A 1 116 ? 29.248 -24.557 0.633 1.00 10.49 116 HIS A CA 1
ATOM 854 C C . HIS A 1 116 ? 30.736 -24.297 0.540 1.00 11.26 116 HIS A C 1
ATOM 855 O O . HIS A 1 116 ? 31.253 -23.770 -0.434 1.00 12.03 116 HIS A O 1
ATOM 862 N N . GLY A 1 117 ? 31.450 -24.673 1.612 1.00 10.83 117 GLY A N 1
ATOM 863 C CA . GLY A 1 117 ? 32.890 -24.602 1.577 1.00 10.94 117 GLY A CA 1
ATOM 864 C C . GLY A 1 117 ? 33.558 -25.813 2.200 1.00 10.34 117 GLY A C 1
ATOM 865 O O . GLY A 1 117 ? 32.975 -26.574 2.953 1.00 12.12 117 GLY A O 1
ATOM 866 N N . GLY A 1 118 ? 34.810 -26.029 1.783 1.00 8.88 118 GLY A N 1
ATOM 867 C CA . GLY A 1 118 ? 35.626 -27.121 2.279 1.00 9.85 118 GLY A CA 1
ATOM 868 C C . GLY A 1 118 ? 36.910 -26.553 2.870 1.00 8.90 118 GLY A C 1
ATOM 869 O O . GLY A 1 118 ? 37.678 -25.843 2.209 1.00 8.90 118 GLY A O 1
ATOM 870 N N . ILE A 1 119 ? 37.087 -26.818 4.160 1.00 8.82 119 ILE A N 1
ATOM 871 C CA . ILE A 1 119 ? 38.189 -26.219 4.929 1.00 8.76 119 ILE A CA 1
ATOM 872 C C . ILE A 1 119 ? 39.460 -27.041 4.720 1.00 8.52 119 ILE A C 1
ATOM 873 O O . ILE A 1 119 ? 39.521 -28.194 5.186 1.00 8.80 119 ILE A O 1
ATOM 878 N N . MET A 1 120 ? 40.445 -26.436 4.048 1.00 8.93 120 MET A N 1
ATOM 879 C CA . MET A 1 120 ? 41.707 -27.140 3.811 1.00 9.01 120 MET A CA 1
ATOM 880 C C . MET A 1 120 ? 42.706 -26.608 4.845 1.00 8.38 120 MET A C 1
ATOM 881 O O . MET A 1 120 ? 43.560 -25.760 4.582 1.00 9.83 120 MET A O 1
ATOM 886 N N . ALA A 1 121 ? 42.492 -27.114 6.053 1.00 8.87 121 ALA A N 1
ATOM 887 C CA . ALA A 1 121 ? 43.253 -26.679 7.217 1.00 9.16 121 ALA A CA 1
ATOM 888 C C . ALA A 1 121 ? 42.908 -27.615 8.338 1.00 9.85 121 ALA A C 1
ATOM 889 O O . ALA A 1 121 ? 41.770 -28.093 8.404 1.00 11.86 121 ALA A O 1
ATOM 891 N N . VAL A 1 122 ? 43.840 -27.839 9.288 1.00 8.95 122 VAL A N 1
ATOM 892 C CA . VAL A 1 122 ? 43.478 -28.329 10.610 1.00 9.16 122 VAL A CA 1
ATOM 893 C C . VAL A 1 122 ? 43.253 -27.121 11.541 1.00 9.29 122 VAL A C 1
ATOM 894 O O . VAL A 1 122 ? 43.556 -25.983 11.158 1.00 9.79 122 VAL A O 1
ATOM 898 N N . PRO A 1 123 ? 42.613 -27.293 12.719 1.00 9.51 123 PRO A N 1
ATOM 899 C CA . PRO A 1 123 ? 42.200 -26.098 13.478 1.00 9.25 123 PRO A CA 1
ATOM 900 C C . PRO A 1 123 ? 43.314 -25.106 13.787 1.00 9.39 123 PRO A C 1
ATOM 901 O O . PRO A 1 123 ? 43.120 -23.898 13.675 1.00 9.64 123 PRO A O 1
ATOM 905 N N . PHE A 1 124 ? 44.520 -25.585 14.110 1.00 10.28 124 PHE A N 1
ATOM 906 C CA . PHE A 1 124 ? 45.564 -24.641 14.454 1.00 11.38 124 PHE A CA 1
ATOM 907 C C . PHE A 1 124 ? 46.048 -23.813 13.268 1.00 11.35 124 PHE A C 1
ATOM 908 O O . PHE A 1 124 ? 46.665 -22.735 13.442 1.00 13.16 124 PHE A O 1
ATOM 916 N N . MET A 1 125 ? 45.726 -24.221 12.014 1.00 9.52 125 MET A N 1
ATOM 917 C CA . MET A 1 125 ? 46.091 -23.471 10.827 1.00 9.58 125 MET A CA 1
ATOM 918 C C . MET A 1 125 ? 45.128 -22.313 10.547 1.00 9.89 125 MET A C 1
ATOM 919 O O . MET A 1 125 ? 45.447 -21.459 9.738 1.00 10.92 125 MET A O 1
ATOM 924 N N . ILE A 1 126 ? 43.906 -22.332 11.106 1.00 10.11 126 ILE A N 1
ATOM 925 C CA . ILE A 1 126 ? 42.959 -21.271 10.811 1.00 9.46 126 ILE A CA 1
ATOM 926 C C . ILE A 1 126 ? 43.544 -19.915 11.190 1.00 10.07 126 ILE A C 1
ATOM 927 O O . ILE A 1 126 ? 44.133 -19.786 12.257 1.00 10.98 126 ILE A O 1
ATOM 932 N N . GLY A 1 127 ? 43.419 -18.950 10.271 1.00 10.83 127 GLY A N 1
ATOM 933 C CA . GLY A 1 127 ? 43.962 -17.617 10.466 1.00 12.29 127 GLY A CA 1
ATOM 934 C C . GLY A 1 127 ? 45.444 -17.530 10.092 1.00 13.91 127 GLY A C 1
ATOM 935 O O . GLY A 1 127 ? 45.991 -16.424 10.152 1.00 17.47 127 GLY A O 1
ATOM 936 N N . GLN A 1 128 ? 46.094 -18.630 9.677 1.00 13.71 128 GLN A N 1
ATOM 937 C CA . GLN A 1 128 ? 47.519 -18.671 9.371 1.00 15.79 128 GLN A CA 1
ATOM 938 C C . GLN A 1 128 ? 47.683 -18.654 7.883 1.00 15.64 128 GLN A C 1
ATOM 939 O O . GLN A 1 128 ? 46.771 -18.959 7.124 1.00 15.29 128 GLN A O 1
ATOM 945 N N . PRO A 1 129 ? 48.878 -18.286 7.366 1.00 17.94 129 PRO A N 1
ATOM 946 C CA . PRO A 1 129 ? 49.023 -18.150 5.921 1.00 18.37 129 PRO A CA 1
ATOM 947 C C . PRO A 1 129 ? 48.775 -19.384 5.060 1.00 17.13 129 PRO A C 1
ATOM 948 O O . PRO A 1 129 ? 48.388 -19.226 3.925 1.00 20.08 129 PRO A O 1
ATOM 952 N N . ASP A 1 130 ? 48.934 -20.573 5.626 1.00 17.45 130 ASP A N 1
ATOM 953 C CA A ASP A 1 130 ? 48.791 -21.771 4.814 0.50 16.92 130 ASP A CA 1
ATOM 954 C CA B ASP A 1 130 ? 48.807 -21.826 4.890 0.50 17.75 130 ASP A CA 1
ATOM 955 C C . ASP A 1 130 ? 47.341 -22.249 4.733 1.00 15.90 130 ASP A C 1
ATOM 956 O O . ASP A 1 130 ? 47.049 -23.164 3.945 1.00 16.28 130 ASP A O 1
ATOM 965 N N . ALA A 1 131 ? 46.432 -21.660 5.515 1.00 12.41 131 ALA A N 1
ATOM 966 C CA . ALA A 1 131 ? 45.042 -22.148 5.485 1.00 10.94 131 ALA A CA 1
ATOM 967 C C . ALA A 1 131 ? 44.368 -21.692 4.204 1.00 11.95 131 ALA A C 1
ATOM 968 O O . ALA A 1 131 ? 44.607 -20.577 3.740 1.00 12.54 131 ALA A O 1
ATOM 970 N N . MET A 1 132 ? 43.480 -22.551 3.710 1.00 11.07 132 MET A N 1
ATOM 971 C CA . MET A 1 132 ? 42.724 -22.211 2.512 1.00 11.51 132 MET A CA 1
ATOM 972 C C . MET A 1 132 ? 41.352 -22.871 2.656 1.00 10.86 132 MET A C 1
ATOM 973 O O . MET A 1 132 ? 41.218 -23.944 3.214 1.00 10.60 132 MET A O 1
ATOM 978 N N . ILE A 1 133 ? 40.321 -22.170 2.204 1.00 9.62 133 ILE A N 1
ATOM 979 C CA . ILE A 1 133 ? 38.971 -22.694 2.190 1.00 8.77 133 ILE A CA 1
ATOM 980 C C . ILE A 1 133 ? 38.398 -22.563 0.782 1.00 8.43 133 ILE A C 1
ATOM 981 O O . ILE A 1 133 ? 38.460 -21.489 0.179 1.00 9.51 133 ILE A O 1
ATOM 986 N N . LEU A 1 134 ? 37.913 -23.686 0.254 1.00 7.90 134 LEU A N 1
ATOM 987 C CA . LEU A 1 134 ? 37.258 -23.769 -1.041 1.00 8.68 134 LEU A CA 1
ATOM 988 C C . LEU A 1 134 ? 35.801 -23.373 -0.885 1.00 10.51 134 LEU A C 1
ATOM 989 O O . LEU A 1 134 ? 35.164 -23.762 0.092 1.00 11.25 134 LEU A O 1
ATOM 994 N N . TYR A 1 135 ? 35.270 -22.591 -1.840 1.00 9.75 135 TYR A N 1
ATOM 995 C CA . TYR A 1 135 ? 33.869 -22.168 -1.793 1.00 9.43 135 TYR A CA 1
ATOM 996 C C . TYR A 1 135 ? 33.205 -22.334 -3.146 1.00 9.47 135 TYR A C 1
ATOM 997 O O . TYR A 1 135 ? 33.841 -22.140 -4.202 1.00 9.82 135 TYR A O 1
ATOM 1006 N N . SER A 1 136 ? 31.911 -22.705 -3.113 1.00 10.13 136 SER A N 1
ATOM 1007 C CA . SER A 1 136 ? 31.109 -22.775 -4.324 1.00 10.01 136 SER A CA 1
ATOM 1008 C C . SER A 1 136 ? 29.673 -22.451 -4.004 1.00 11.04 136 SER A C 1
ATOM 1009 O O . SER A 1 136 ? 29.175 -22.578 -2.886 1.00 11.36 136 SER A O 1
ATOM 1012 N N . GLY A 1 137 ? 28.967 -22.069 -5.083 1.00 11.29 137 GLY A N 1
ATOM 1013 C CA . GLY A 1 137 ? 27.592 -21.596 -5.025 1.00 12.84 137 GLY A CA 1
ATOM 1014 C C . GLY A 1 137 ? 27.485 -20.263 -5.708 1.00 12.24 137 GLY A C 1
ATOM 1015 O O . GLY A 1 137 ? 28.411 -19.776 -6.338 1.00 13.15 137 GLY A O 1
ATOM 1016 N N . PRO A 1 138 ? 26.340 -19.551 -5.574 1.00 12.82 138 PRO A N 1
ATOM 1017 C CA . PRO A 1 138 ? 26.146 -18.346 -6.365 1.00 13.30 138 PRO A CA 1
ATOM 1018 C C . PRO A 1 138 ? 27.205 -17.313 -6.109 1.00 13.87 138 PRO A C 1
ATOM 1019 O O . PRO A 1 138 ? 27.539 -16.939 -4.978 1.00 13.49 138 PRO A O 1
ATOM 1023 N N . ALA A 1 139 ? 27.826 -16.801 -7.159 1.00 14.40 139 ALA A N 1
ATOM 1024 C CA . ALA A 1 139 ? 28.893 -15.856 -7.012 1.00 14.63 139 ALA A CA 1
ATOM 1025 C C . ALA A 1 139 ? 28.481 -14.610 -6.247 1.00 16.20 139 ALA A C 1
ATOM 1026 O O . ALA A 1 139 ? 29.254 -14.057 -5.463 1.00 17.33 139 ALA A O 1
ATOM 1028 N N . GLU A 1 140 ? 27.253 -14.143 -6.469 1.00 17.28 140 GLU A N 1
ATOM 1029 C CA . GLU A 1 140 ? 26.864 -12.906 -5.795 1.00 20.41 140 GLU A CA 1
ATOM 1030 C C . GLU A 1 140 ? 26.751 -13.128 -4.280 1.00 18.28 140 GLU A C 1
ATOM 1031 O O . GLU A 1 140 ? 27.105 -12.248 -3.483 1.00 20.55 140 GLU A O 1
ATOM 1035 N N . VAL A 1 141 ? 26.331 -14.321 -3.907 1.00 16.90 141 VAL A N 1
ATOM 1036 C CA . VAL A 1 141 ? 26.273 -14.660 -2.476 1.00 15.79 141 VAL A CA 1
ATOM 1037 C C . VAL A 1 141 ? 27.660 -14.693 -1.845 1.00 16.58 141 VAL A C 1
ATOM 1038 O O . VAL A 1 141 ? 27.948 -14.077 -0.792 1.00 18.36 141 VAL A O 1
ATOM 1042 N N . PHE A 1 142 ? 28.606 -15.378 -2.511 1.00 15.23 142 PHE A N 1
ATOM 1043 C CA . PHE A 1 142 ? 29.965 -15.420 -2.042 1.00 14.91 142 PHE A CA 1
ATOM 1044 C C . PHE A 1 142 ? 30.568 -14.036 -1.994 1.00 16.97 142 PHE A C 1
ATOM 1045 O O . PHE A 1 142 ? 31.256 -13.641 -1.047 1.00 16.05 142 PHE A O 1
ATOM 1053 N N . GLU A 1 143 ? 30.331 -13.201 -3.022 1.00 17.78 143 GLU A N 1
ATOM 1054 C CA . GLU A 1 143 ? 30.963 -11.900 -2.974 1.00 18.96 143 GLU A CA 1
ATOM 1055 C C . GLU A 1 143 ? 30.476 -11.053 -1.781 1.00 15.86 143 GLU A C 1
ATOM 1056 O O . GLU A 1 143 ? 31.314 -10.277 -1.293 1.00 19.72 143 GLU A O 1
ATOM 1062 N N . GLY A 1 144 ? 29.256 -11.268 -1.306 1.00 17.06 144 GLY A N 1
ATOM 1063 C CA . GLY A 1 144 ? 28.670 -10.542 -0.188 1.00 18.15 144 GLY A CA 1
ATOM 1064 C C . GLY A 1 144 ? 29.343 -10.861 1.154 1.00 20.30 144 GLY A C 1
ATOM 1065 O O . GLY A 1 144 ? 29.310 -10.069 2.100 1.00 21.84 144 GLY A O 1
ATOM 1066 N N . VAL A 1 145 ? 30.015 -12.011 1.233 1.00 17.88 145 VAL A N 1
ATOM 1067 C CA . VAL A 1 145 ? 30.569 -12.459 2.516 1.00 16.29 145 VAL A CA 1
ATOM 1068 C C . VAL A 1 145 ? 32.070 -12.754 2.417 1.00 14.94 145 VAL A C 1
ATOM 1069 O O . VAL A 1 145 ? 32.697 -13.091 3.429 1.00 15.02 145 VAL A O 1
ATOM 1073 N N . LYS A 1 146 ? 32.691 -12.602 1.247 1.00 13.89 146 LYS A N 1
ATOM 1074 C CA . LYS A 1 146 ? 34.051 -13.077 1.095 1.00 14.56 146 LYS A CA 1
ATOM 1075 C C . LYS A 1 146 ? 35.040 -12.318 1.974 1.00 15.49 146 LYS A C 1
ATOM 1076 O O . LYS A 1 146 ? 36.014 -12.868 2.457 1.00 14.64 146 LYS A O 1
ATOM 1082 N N . ASP A 1 147 ? 34.832 -10.994 2.221 1.00 15.41 147 ASP A N 1
ATOM 1083 C CA . ASP A 1 147 ? 35.805 -10.245 2.989 1.00 16.10 147 ASP A CA 1
ATOM 1084 C C . ASP A 1 147 ? 35.737 -10.692 4.458 1.00 14.38 147 ASP A C 1
ATOM 1085 O O . ASP A 1 147 ? 36.764 -10.903 5.047 1.00 16.47 147 ASP A O 1
ATOM 1090 N N . THR A 1 148 ? 34.559 -10.977 4.998 1.00 14.73 148 THR A N 1
ATOM 1091 C CA . THR A 1 148 ? 34.493 -11.516 6.352 1.00 14.57 148 THR A CA 1
ATOM 1092 C C . THR A 1 148 ? 35.156 -12.894 6.418 1.00 12.25 148 THR A C 1
ATOM 1093 O O . THR A 1 148 ? 35.928 -13.194 7.324 1.00 12.75 148 THR A O 1
ATOM 1097 N N . LEU A 1 149 ? 34.838 -13.756 5.446 1.00 11.67 149 LEU A N 1
ATOM 1098 C CA . LEU A 1 149 ? 35.365 -15.121 5.448 1.00 11.24 149 LEU A CA 1
ATOM 1099 C C . LEU A 1 149 ? 36.866 -15.161 5.297 1.00 11.14 149 LEU A C 1
ATOM 1100 O O . LEU A 1 149 ? 37.510 -16.102 5.769 1.00 11.06 149 LEU A O 1
ATOM 1105 N N . SER A 1 150 ? 37.476 -14.150 4.650 1.00 11.85 150 SER A N 1
ATOM 1106 C CA . SER A 1 150 ? 38.904 -14.120 4.416 1.00 11.81 150 SER A CA 1
ATOM 1107 C C . SER A 1 150 ? 39.759 -14.111 5.689 1.00 11.39 150 SER A C 1
ATOM 1108 O O . SER A 1 150 ? 40.964 -14.375 5.603 1.00 13.30 150 SER A O 1
ATOM 1111 N N . VAL A 1 151 ? 39.164 -13.816 6.857 1.00 11.99 151 VAL A N 1
ATOM 1112 C CA . VAL A 1 151 ? 39.976 -13.860 8.067 1.00 12.73 151 VAL A CA 1
ATOM 1113 C C . VAL A 1 151 ? 40.355 -15.280 8.447 1.00 11.60 151 VAL A C 1
ATOM 1114 O O . VAL A 1 151 ? 41.303 -15.498 9.170 1.00 12.35 151 VAL A O 1
ATOM 1118 N N . LEU A 1 152 ? 39.663 -16.296 7.864 1.00 11.06 152 LEU A N 1
ATOM 1119 C CA . LEU A 1 152 ? 39.884 -17.674 8.241 1.00 10.77 152 LEU A CA 1
ATOM 1120 C C . LEU A 1 152 ? 41.064 -18.289 7.487 1.00 11.09 152 LEU A C 1
ATOM 1121 O O . LEU A 1 152 ? 41.715 -19.205 7.971 1.00 12.09 152 LEU A O 1
ATOM 1126 N N . GLY A 1 153 ? 41.256 -17.845 6.267 1.00 11.35 153 GLY A N 1
ATOM 1127 C CA . GLY A 1 153 ? 42.215 -18.429 5.346 1.00 12.26 153 GLY A CA 1
ATOM 1128 C C . GLY A 1 153 ? 42.050 -17.805 3.979 1.00 11.97 153 GLY A C 1
ATOM 1129 O O . GLY A 1 153 ? 41.168 -16.980 3.798 1.00 13.47 153 GLY A O 1
ATOM 1130 N N . THR A 1 154 ? 42.865 -18.277 3.036 1.00 11.90 154 THR A N 1
ATOM 1131 C CA . THR A 1 154 ? 42.740 -17.855 1.659 1.00 13.11 154 THR A CA 1
ATOM 1132 C C . THR A 1 154 ? 41.443 -18.394 1.103 1.00 11.57 154 THR A C 1
ATOM 1133 O O . THR A 1 154 ? 41.177 -19.588 1.151 1.00 13.33 154 THR A O 1
ATOM 1137 N N . ASN A 1 155 ? 40.626 -17.542 0.488 1.00 11.08 155 ASN A N 1
ATOM 1138 C CA . ASN A 1 155 ? 39.413 -17.983 -0.153 1.00 10.91 155 ASN A CA 1
ATOM 1139 C C . ASN A 1 155 ? 39.688 -18.462 -1.583 1.00 11.20 155 ASN A C 1
ATOM 1140 O O . ASN A 1 155 ? 40.264 -17.686 -2.361 1.00 14.00 155 ASN A O 1
ATOM 1145 N N . THR A 1 156 ? 39.233 -19.672 -1.904 1.00 10.06 156 THR A N 1
ATOM 1146 C CA . THR A 1 156 ? 39.339 -20.229 -3.235 1.00 10.50 156 THR A CA 1
ATOM 1147 C C . THR A 1 156 ? 37.932 -20.544 -3.708 1.00 10.58 156 THR A C 1
ATOM 1148 O O . THR A 1 156 ? 37.418 -21.627 -3.510 1.00 11.18 156 THR A O 1
ATOM 1152 N N . TYR A 1 157 ? 37.325 -19.591 -4.461 1.00 11.43 157 TYR A N 1
ATOM 1153 C CA . TYR A 1 157 ? 36.018 -19.758 -5.048 1.00 11.32 157 TYR A CA 1
ATOM 1154 C C . TYR A 1 157 ? 36.175 -20.529 -6.363 1.00 12.35 157 TYR A C 1
ATOM 1155 O O . TYR A 1 157 ? 36.872 -20.040 -7.259 1.00 12.54 157 TYR A O 1
ATOM 1164 N N . VAL A 1 158 ? 35.572 -21.683 -6.441 1.00 10.07 158 VAL A N 1
ATOM 1165 C CA . VAL A 1 158 ? 35.760 -22.567 -7.594 1.00 10.76 158 VAL A CA 1
ATOM 1166 C C . VAL A 1 158 ? 34.644 -22.473 -8.633 1.00 12.32 158 VAL A C 1
ATOM 1167 O O . VAL A 1 158 ? 34.821 -22.968 -9.753 1.00 12.42 158 VAL A O 1
ATOM 1171 N N . GLY A 1 159 ? 33.502 -21.890 -8.282 1.00 11.61 159 GLY A N 1
ATOM 1172 C CA . GLY A 1 159 ? 32.459 -21.740 -9.275 1.00 12.70 159 GLY A CA 1
ATOM 1173 C C . GLY A 1 159 ? 31.057 -21.787 -8.699 1.00 13.51 159 GLY A C 1
ATOM 1174 O O . GLY A 1 159 ? 30.837 -21.950 -7.478 1.00 11.96 159 GLY A O 1
ATOM 1175 N N . GLU A 1 160 ? 30.077 -21.709 -9.609 1.00 13.38 160 GLU A N 1
ATOM 1176 C CA . GLU A 1 160 ? 28.672 -21.569 -9.241 1.00 14.96 160 GLU A CA 1
ATOM 1177 C C . GLU A 1 160 ? 28.002 -22.841 -8.757 1.00 14.61 160 GLU A C 1
ATOM 1178 O O . GLU A 1 160 ? 27.062 -22.801 -7.925 1.00 16.41 160 GLU A O 1
ATOM 1184 N N . ASP A 1 161 ? 28.433 -24.008 -9.243 1.00 14.61 161 ASP A N 1
ATOM 1185 C CA . ASP A 1 161 ? 27.846 -25.275 -8.855 1.00 14.24 161 ASP A CA 1
ATOM 1186 C C . ASP A 1 161 ? 28.113 -25.551 -7.371 1.00 15.28 161 ASP A C 1
ATOM 1187 O O . ASP A 1 161 ? 29.278 -25.602 -6.922 1.00 14.95 161 ASP A O 1
ATOM 1192 N N . VAL A 1 162 ? 27.073 -25.617 -6.540 1.00 14.73 162 VAL A N 1
ATOM 1193 C CA . VAL A 1 162 ? 27.231 -25.612 -5.107 1.00 13.74 162 VAL A CA 1
ATOM 1194 C C . VAL A 1 162 ? 27.931 -26.880 -4.616 1.00 13.66 162 VAL A C 1
ATOM 1195 O O . VAL A 1 162 ? 28.443 -26.820 -3.507 1.00 14.18 162 VAL A O 1
ATOM 1199 N N . GLY A 1 163 ? 27.957 -27.968 -5.393 1.00 13.04 163 GLY A N 1
ATOM 1200 C CA . GLY A 1 163 ? 28.692 -29.180 -5.072 1.00 12.94 163 GLY A CA 1
ATOM 1201 C C . GLY A 1 163 ? 30.163 -29.138 -5.463 1.00 10.85 163 GLY A C 1
ATOM 1202 O O . GLY A 1 163 ? 30.842 -30.105 -5.070 1.00 10.95 163 GLY A O 1
ATOM 1203 N N . LEU A 1 164 ? 30.625 -28.107 -6.134 1.00 10.75 164 LEU A N 1
ATOM 1204 C CA . LEU A 1 164 ? 31.982 -28.191 -6.687 1.00 11.20 164 LEU A CA 1
ATOM 1205 C C . LEU A 1 164 ? 33.075 -28.066 -5.603 1.00 11.91 164 LEU A C 1
ATOM 1206 O O . LEU A 1 164 ? 34.123 -28.755 -5.701 1.00 11.33 164 LEU A O 1
ATOM 1211 N N . ALA A 1 165 ? 32.918 -27.201 -4.598 1.00 10.95 165 ALA A N 1
ATOM 1212 C CA . ALA A 1 165 ? 33.915 -27.065 -3.543 1.00 10.89 165 ALA A CA 1
ATOM 1213 C C . ALA A 1 165 ? 34.080 -28.415 -2.879 1.00 10.06 165 ALA A C 1
ATOM 1214 O O . ALA A 1 165 ? 35.214 -28.797 -2.564 1.00 10.76 165 ALA A O 1
ATOM 1216 N N . SER A 1 166 ? 33.016 -29.186 -2.632 1.00 9.71 166 SER A N 1
ATOM 1217 C CA . SER A 1 166 ? 33.085 -30.477 -2.000 1.00 9.18 166 SER A CA 1
ATOM 1218 C C . SER A 1 166 ? 33.854 -31.480 -2.880 1.00 9.82 166 SER A C 1
ATOM 1219 O O . SER A 1 166 ? 34.592 -32.334 -2.360 1.00 11.36 166 SER A O 1
ATOM 1222 N N . LEU A 1 167 ? 33.710 -31.424 -4.206 1.00 10.74 167 LEU A N 1
ATOM 1223 C CA A LEU A 1 167 ? 34.495 -32.325 -5.039 0.50 10.39 167 LEU A CA 1
ATOM 12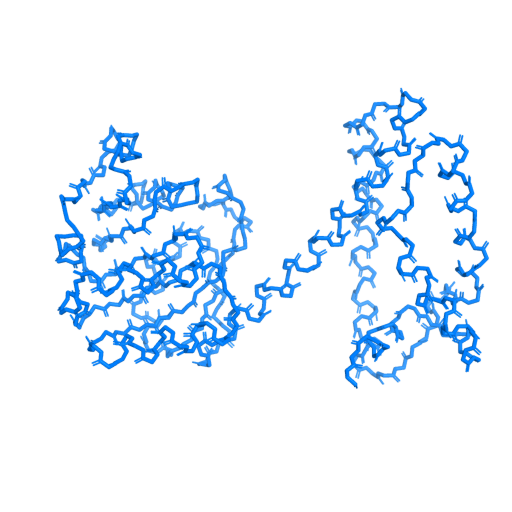24 C CA B LEU A 1 167 ? 34.493 -32.308 -5.067 0.50 11.63 167 LEU A CA 1
ATOM 1225 C C . LEU A 1 167 ? 35.981 -32.004 -4.892 1.00 10.79 167 LEU A C 1
ATOM 1226 O O . LEU A 1 167 ? 36.793 -32.933 -4.716 1.00 10.67 167 LEU A O 1
ATOM 1235 N N . HIS A 1 168 ? 36.348 -30.756 -4.932 1.00 9.66 168 HIS A N 1
ATOM 1236 C CA . HIS A 1 168 ? 37.751 -30.351 -4.771 1.00 8.74 168 HIS A CA 1
ATOM 1237 C C . HIS A 1 168 ? 38.250 -30.793 -3.404 1.00 8.70 168 HIS A C 1
ATOM 1238 O O . HIS A 1 168 ? 39.373 -31.313 -3.272 1.00 9.45 168 HIS A O 1
ATOM 1245 N N . ASP A 1 169 ? 37.454 -30.536 -2.356 1.00 9.52 169 ASP A N 1
ATOM 1246 C CA . ASP A 1 169 ? 37.806 -30.881 -0.984 1.00 9.08 169 ASP A CA 1
ATOM 1247 C C . ASP A 1 169 ? 38.107 -32.367 -0.891 1.00 9.09 169 ASP A C 1
ATOM 1248 O O . ASP A 1 169 ? 39.172 -32.785 -0.391 1.00 9.22 169 ASP A O 1
ATOM 1253 N N . LEU A 1 170 ? 37.135 -33.221 -1.280 1.00 8.74 170 LEU A N 1
ATOM 1254 C CA . LEU A 1 170 ? 37.313 -34.642 -1.105 1.00 8.86 170 LEU A CA 1
ATOM 1255 C C . LEU A 1 170 ? 38.478 -35.168 -1.956 1.00 8.87 170 LEU A C 1
ATOM 1256 O O . LEU A 1 170 ? 39.127 -36.123 -1.547 1.00 9.38 170 LEU A O 1
ATOM 1261 N N . ALA A 1 171 ? 38.718 -34.582 -3.126 1.00 9.18 171 ALA A N 1
ATOM 1262 C CA . ALA A 1 171 ? 39.882 -34.942 -3.918 1.00 9.25 171 ALA A CA 1
ATOM 1263 C C . ALA A 1 171 ? 41.153 -34.628 -3.130 1.00 10.01 171 ALA A C 1
ATOM 1264 O O . ALA A 1 171 ? 42.061 -35.468 -3.053 1.00 9.72 171 ALA A O 1
ATOM 1266 N N . LEU A 1 172 ? 41.231 -33.426 -2.558 1.00 9.38 172 LEU A N 1
ATOM 1267 C CA . LEU A 1 172 ? 42.435 -33.051 -1.796 1.00 8.31 172 LEU A CA 1
ATOM 1268 C C . LEU A 1 172 ? 42.592 -33.962 -0.597 1.00 8.51 172 LEU A C 1
ATOM 1269 O O . LEU A 1 172 ? 43.700 -34.369 -0.241 1.00 8.94 172 LEU A O 1
ATOM 1274 N N . LEU A 1 173 ? 41.489 -34.272 0.112 1.00 8.64 173 LEU A N 1
ATOM 1275 C CA . LEU A 1 173 ? 41.569 -35.189 1.247 1.00 8.71 173 LEU A CA 1
ATOM 1276 C C . LEU A 1 173 ? 42.034 -36.571 0.802 1.00 8.73 173 LEU A C 1
ATOM 1277 O O . LEU A 1 173 ? 42.802 -37.214 1.510 1.00 8.86 173 LEU A O 1
ATOM 1282 N N . SER A 1 174 ? 41.573 -37.053 -0.344 1.00 8.89 174 SER A N 1
ATOM 1283 C CA A SER A 1 174 ? 42.035 -38.326 -0.901 0.50 9.17 174 SER A CA 1
ATOM 1284 C CA B SER A 1 174 ? 42.031 -38.353 -0.839 0.50 8.43 174 SER A CA 1
ATOM 1285 C C . SER A 1 174 ? 43.552 -38.312 -1.059 1.00 9.02 174 SER A C 1
ATOM 1286 O O . SER A 1 174 ? 44.258 -39.294 -0.736 1.00 9.52 174 SER A O 1
ATOM 1291 N N . GLY A 1 175 ? 44.050 -37.229 -1.586 1.00 8.79 175 GLY A N 1
ATOM 1292 C CA . GLY A 1 175 ? 45.484 -37.057 -1.781 1.00 8.77 175 GLY A CA 1
ATOM 1293 C C . GLY A 1 175 ? 46.207 -37.148 -0.438 1.00 9.37 175 GLY A C 1
ATOM 1294 O O . GLY A 1 175 ? 47.219 -37.862 -0.323 1.00 9.75 175 GLY A O 1
ATOM 1295 N N . MET A 1 176 ? 45.705 -36.429 0.548 1.00 8.65 176 MET A N 1
ATOM 1296 C CA . MET A 1 176 ? 46.270 -36.423 1.899 1.00 8.34 176 MET A CA 1
ATOM 1297 C C . MET A 1 176 ? 46.215 -37.825 2.480 1.00 9.62 176 MET A C 1
ATOM 1298 O O . MET A 1 176 ? 47.180 -38.223 3.168 1.00 9.70 176 MET A O 1
ATOM 1303 N N . TYR A 1 177 ? 45.115 -38.586 2.326 1.00 8.62 177 TYR A N 1
ATOM 1304 C CA . TYR A 1 177 ? 45.054 -39.909 2.915 1.00 9.20 177 TYR A CA 1
ATOM 1305 C C . TYR A 1 177 ? 46.077 -40.845 2.286 1.00 9.43 177 TYR A C 1
ATOM 1306 O O . TYR A 1 177 ? 46.541 -41.743 2.988 1.00 10.12 177 TYR A O 1
ATOM 1315 N N . GLY A 1 178 ? 46.398 -40.670 1.009 1.00 8.77 178 GLY A N 1
ATOM 1316 C CA . GLY A 1 178 ? 47.487 -41.455 0.438 1.00 8.87 178 GLY A CA 1
ATOM 1317 C C . GLY A 1 178 ? 48.794 -41.055 1.102 1.00 9.50 178 GLY A C 1
ATOM 1318 O O . GLY A 1 178 ? 49.586 -41.928 1.509 1.00 9.52 178 GLY A O 1
ATOM 1319 N N . LEU A 1 179 ? 49.093 -39.756 1.183 1.00 9.17 179 LEU A N 1
ATOM 1320 C CA . LEU A 1 179 ? 50.283 -39.291 1.893 1.00 8.63 179 LEU A CA 1
ATOM 1321 C C . LEU A 1 179 ? 50.384 -39.940 3.274 1.00 9.09 179 LEU A C 1
ATOM 1322 O O . LEU A 1 179 ? 51.450 -40.412 3.679 1.00 10.52 179 LEU A O 1
ATOM 1327 N N . PHE A 1 180 ? 49.269 -39.901 4.046 1.00 9.11 180 PHE A N 1
ATOM 1328 C CA . PHE A 1 180 ? 49.303 -40.447 5.385 1.00 9.09 180 PHE A CA 1
ATOM 1329 C C . PHE A 1 180 ? 49.461 -41.965 5.378 1.00 9.40 180 PHE A C 1
ATOM 1330 O O . PHE A 1 180 ? 50.035 -42.512 6.328 1.00 9.90 180 PHE A O 1
ATOM 1338 N N . SER A 1 181 ? 48.947 -42.655 4.400 1.00 9.30 181 SER A N 1
ATOM 1339 C CA . SER A 1 181 ? 49.204 -44.094 4.227 1.00 8.91 181 SER A CA 1
ATOM 1340 C C . SER A 1 181 ? 50.702 -44.341 4.086 1.00 9.91 181 SER A C 1
ATOM 1341 O O . SER A 1 181 ? 51.242 -45.239 4.719 1.00 9.95 181 SER A O 1
ATOM 1344 N N . GLY A 1 182 ? 51.352 -43.543 3.254 1.00 9.25 182 GLY A N 1
ATOM 1345 C CA . GLY A 1 182 ? 52.799 -43.625 3.054 1.00 9.52 182 GLY A CA 1
ATOM 1346 C C . GLY A 1 182 ? 53.575 -43.346 4.332 1.00 9.52 182 GLY A C 1
ATOM 1347 O O . GLY A 1 182 ? 54.517 -44.071 4.665 1.00 9.44 182 GLY A O 1
ATOM 1348 N N . PHE A 1 183 ? 53.229 -42.266 5.043 1.00 9.52 183 PHE A N 1
ATOM 1349 C CA . PHE A 1 183 ? 53.820 -41.941 6.322 1.00 8.80 183 PHE A CA 1
ATOM 1350 C C . PHE A 1 183 ? 53.710 -43.126 7.258 1.00 9.24 183 PHE A C 1
ATOM 1351 O O . PHE A 1 183 ? 54.711 -43.503 7.890 1.00 9.23 183 PHE A O 1
ATOM 1359 N N . THR A 1 184 ? 52.508 -43.698 7.367 1.00 8.74 184 THR A N 1
ATOM 1360 C CA . THR A 1 184 ? 52.295 -44.735 8.354 1.00 8.84 184 THR A CA 1
ATOM 1361 C C . THR A 1 184 ? 53.204 -45.925 8.053 1.00 10.17 184 THR A C 1
ATOM 1362 O O . THR A 1 184 ? 53.810 -46.489 8.970 1.00 9.33 184 THR A O 1
ATOM 1366 N N . HIS A 1 185 ? 53.241 -46.339 6.793 1.00 9.78 185 HIS A N 1
ATOM 1367 C CA . HIS A 1 185 ? 54.042 -47.498 6.408 1.00 8.99 185 HIS A CA 1
ATOM 1368 C C . HIS A 1 185 ? 55.529 -47.214 6.644 1.00 9.89 185 HIS A C 1
ATOM 1369 O O . HIS A 1 185 ? 56.261 -48.024 7.241 1.00 9.98 185 HIS A O 1
ATOM 1376 N N . ALA A 1 186 ? 55.991 -46.052 6.180 1.00 9.34 186 ALA A N 1
ATOM 1377 C CA . ALA A 1 186 ? 57.419 -45.720 6.263 1.00 8.97 186 ALA A CA 1
ATOM 1378 C C . ALA A 1 186 ? 57.856 -45.695 7.723 1.00 9.93 186 ALA A C 1
ATOM 1379 O O . ALA A 1 186 ? 58.934 -46.193 8.086 1.00 9.34 186 ALA A O 1
ATOM 1381 N N . VAL A 1 187 ? 57.061 -45.061 8.585 1.00 8.93 187 VAL A N 1
ATOM 1382 C CA . VAL A 1 187 ? 57.435 -44.909 9.985 1.00 8.46 187 VAL A CA 1
ATOM 1383 C C . VAL A 1 187 ? 57.327 -46.254 10.700 1.00 9.61 187 VAL A C 1
ATOM 1384 O O . VAL A 1 187 ? 58.179 -46.534 11.549 1.00 10.08 187 VAL A O 1
ATOM 1388 N N . ALA A 1 188 ? 56.328 -47.075 10.403 1.00 9.68 188 ALA A N 1
ATOM 1389 C CA . ALA A 1 188 ? 56.310 -48.431 10.978 1.00 10.81 188 ALA A CA 1
ATOM 1390 C C . ALA A 1 188 ? 57.587 -49.185 10.609 1.00 11.01 188 ALA A C 1
ATOM 1391 O O . ALA A 1 188 ? 58.168 -49.827 11.482 1.00 10.88 188 ALA A O 1
ATOM 1393 N N . LEU A 1 189 ? 58.040 -49.092 9.362 1.00 10.97 189 LEU A N 1
ATOM 1394 C CA . LEU A 1 189 ? 59.256 -49.816 8.992 1.00 10.06 189 LEU A CA 1
ATOM 1395 C C . LEU A 1 189 ? 60.454 -49.314 9.780 1.00 11.40 189 LEU A C 1
ATOM 1396 O O . LEU A 1 189 ? 61.237 -50.120 10.331 1.00 12.11 189 LEU A O 1
ATOM 1401 N N . VAL A 1 190 ? 60.672 -48.012 9.934 1.00 9.48 190 VAL A N 1
ATOM 1402 C CA . VAL A 1 190 ? 61.862 -47.567 10.633 1.00 10.91 190 VAL A CA 1
ATOM 1403 C C . VAL A 1 190 ? 61.708 -47.856 12.110 1.00 10.90 190 VAL A C 1
ATOM 1404 O O . VAL A 1 190 ? 62.701 -48.173 12.778 1.00 11.00 190 VAL A O 1
ATOM 1408 N N . GLN A 1 191 ? 60.503 -47.736 12.674 1.00 10.19 191 GLN A N 1
ATOM 1409 C CA . GLN A 1 191 ? 60.324 -47.989 14.093 1.00 11.05 191 GLN A CA 1
ATOM 1410 C C . GLN A 1 191 ? 60.540 -49.465 14.387 1.00 11.64 191 GLN A C 1
ATOM 1411 O O . GLN A 1 191 ? 60.992 -49.763 15.521 1.00 12.11 191 GLN A O 1
ATOM 1417 N N . SER A 1 192 ? 60.315 -50.353 13.426 1.00 10.86 192 SER A N 1
ATOM 1418 C CA . SER A 1 192 ? 60.530 -51.793 13.624 1.00 11.90 192 SER A CA 1
ATOM 1419 C C . SER A 1 192 ? 62.008 -52.046 13.887 1.00 14.06 192 SER A C 1
ATOM 1420 O O . SER A 1 192 ? 62.317 -53.126 14.421 1.00 17.54 192 SER A O 1
ATOM 1423 N N . ALA A 1 193 ? 62.895 -51.157 13.442 1.00 13.52 193 ALA A N 1
ATOM 1424 C CA . ALA A 1 193 ? 64.335 -51.249 13.678 1.00 15.82 193 ALA A CA 1
ATOM 1425 C C . ALA A 1 193 ? 64.828 -50.230 14.704 1.00 15.02 193 ALA A C 1
ATOM 1426 O O . ALA A 1 193 ? 66.038 -49.910 14.747 1.00 17.40 193 ALA A O 1
ATOM 1428 N N . ASN A 1 194 ? 63.945 -49.673 15.545 1.00 13.17 194 ASN A N 1
ATOM 1429 C CA . ASN A 1 194 ? 64.256 -48.748 16.609 1.00 16.61 194 ASN A CA 1
ATOM 1430 C C . ASN A 1 194 ? 64.903 -47.477 16.107 1.00 16.38 194 ASN A C 1
ATOM 1431 O O . ASN A 1 194 ? 65.658 -46.807 16.828 1.00 19.03 194 ASN A O 1
ATOM 1436 N N . ILE A 1 195 ? 64.506 -47.023 14.915 1.00 11.88 195 ILE A N 1
ATOM 1437 C CA . ILE A 1 195 ? 65.006 -45.767 14.389 1.00 11.51 195 ILE A CA 1
ATOM 1438 C C . ILE A 1 195 ? 64.099 -44.624 14.874 1.00 10.53 195 ILE A C 1
ATOM 1439 O O . ILE A 1 195 ? 62.876 -44.742 14.741 1.00 11.80 195 ILE A O 1
ATOM 1444 N N . PRO A 1 196 ? 64.621 -43.507 15.390 1.00 10.45 196 PRO A N 1
ATOM 1445 C CA . PRO A 1 196 ? 63.845 -42.342 15.844 1.00 11.30 196 PRO A CA 1
ATOM 1446 C C . PRO A 1 196 ? 62.869 -41.922 14.747 1.00 10.72 196 PRO A C 1
ATOM 1447 O O . PRO A 1 196 ? 63.282 -41.645 13.614 1.00 10.81 196 PRO A O 1
ATOM 1451 N N . ALA A 1 197 ? 61.573 -41.842 15.086 1.00 10.54 197 ALA A N 1
ATOM 1452 C CA . ALA A 1 197 ? 60.584 -41.503 14.067 1.00 10.79 197 ALA A CA 1
ATOM 1453 C C . ALA A 1 197 ? 60.685 -40.051 13.660 1.00 10.20 197 ALA A C 1
ATOM 1454 O O 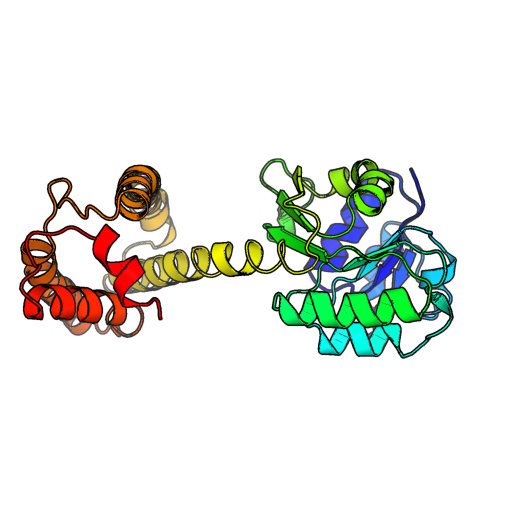. ALA A 1 197 ? 60.749 -39.750 12.461 1.00 10.51 197 ALA A O 1
ATOM 1456 N N . ALA A 1 198 ? 60.651 -39.102 14.585 1.00 9.63 198 ALA A N 1
ATOM 1457 C CA . ALA A 1 198 ? 60.745 -37.690 14.251 1.00 9.25 198 ALA A CA 1
ATOM 1458 C C . ALA A 1 198 ? 62.044 -37.379 13.520 1.00 9.82 198 ALA A C 1
ATOM 1459 O O . ALA A 1 198 ? 62.053 -36.605 12.560 1.00 10.31 198 ALA A O 1
ATOM 1461 N N . GLY A 1 199 ? 63.155 -37.946 13.986 1.00 10.24 199 GLY A N 1
ATOM 1462 C CA . GLY A 1 199 ? 64.410 -37.683 13.300 1.00 10.10 199 GLY A CA 1
ATOM 1463 C C . GLY A 1 199 ? 64.424 -38.210 11.866 1.00 9.24 199 GLY A C 1
ATOM 1464 O O . GLY A 1 199 ? 64.884 -37.533 10.974 1.00 9.92 199 GLY A O 1
ATOM 1465 N N . PHE A 1 200 ? 63.945 -39.420 11.647 1.00 9.15 200 PHE A N 1
ATOM 1466 C CA . PHE A 1 200 ? 63.818 -39.945 10.299 1.00 9.19 200 PHE A CA 1
ATOM 1467 C C . PHE A 1 200 ? 62.893 -39.092 9.423 1.00 9.10 200 PHE A C 1
ATOM 1468 O O . PHE A 1 200 ? 63.182 -38.844 8.253 1.00 8.92 200 PHE A O 1
ATOM 1476 N N . VAL A 1 201 ? 61.749 -38.731 9.984 1.00 9.00 201 VAL A N 1
ATOM 1477 C CA . VAL A 1 201 ? 60.755 -38.031 9.184 1.00 9.15 201 VAL A CA 1
ATOM 1478 C C . VAL A 1 201 ? 61.251 -36.644 8.808 1.00 9.70 201 VAL A C 1
ATOM 1479 O O . VAL A 1 201 ? 61.144 -36.243 7.641 1.00 9.65 201 VAL A O 1
ATOM 1483 N N . ALA A 1 202 ? 61.830 -35.918 9.745 1.00 9.40 202 ALA A N 1
ATOM 1484 C CA . ALA A 1 202 ? 62.332 -34.595 9.428 1.00 9.97 202 ALA A CA 1
ATOM 1485 C C . ALA A 1 202 ? 63.505 -34.664 8.454 1.00 10.66 202 ALA A C 1
ATOM 1486 O O . ALA A 1 202 ? 63.657 -33.804 7.578 1.00 11.81 202 ALA A O 1
ATOM 1488 N N . THR A 1 203 ? 64.428 -35.623 8.635 1.00 9.82 203 THR A N 1
ATOM 1489 C CA . THR A 1 203 ? 65.676 -35.590 7.920 1.00 9.29 203 THR A CA 1
ATOM 1490 C C . THR A 1 203 ? 65.557 -36.272 6.538 1.00 9.43 203 THR A C 1
ATOM 1491 O O . THR A 1 203 ? 66.176 -35.818 5.573 1.00 10.99 203 THR A O 1
ATOM 1495 N N . GLN A 1 204 ? 64.861 -37.410 6.468 1.00 9.48 204 GLN A N 1
ATOM 1496 C CA A GLN A 1 204 ? 64.808 -38.264 5.267 0.50 9.28 204 GLN A CA 1
ATOM 1497 C CA B GLN A 1 204 ? 64.814 -38.171 5.221 0.50 10.15 204 GLN A CA 1
ATOM 1498 C C . GLN A 1 204 ? 63.440 -38.174 4.584 1.00 9.90 204 GLN A C 1
ATOM 1499 O O . GLN A 1 204 ? 63.353 -37.938 3.377 1.00 9.88 204 GLN A O 1
ATOM 1510 N N . LEU A 1 205 ? 62.365 -38.473 5.327 1.00 9.21 205 LEU A N 1
ATOM 1511 C CA . LEU A 1 205 ? 61.072 -38.640 4.654 1.00 8.55 205 LEU A CA 1
ATOM 1512 C C . LEU A 1 205 ? 60.578 -37.332 4.065 1.00 9.20 205 LEU A C 1
ATOM 1513 O O . LEU A 1 205 ? 60.126 -37.356 2.909 1.00 9.07 205 LEU A O 1
ATOM 1518 N N . ILE A 1 206 ? 60.578 -36.263 4.832 1.00 9.31 206 ILE A N 1
ATOM 1519 C CA . ILE A 1 206 ? 59.995 -35.011 4.339 1.00 9.30 206 ILE A CA 1
ATOM 1520 C C . ILE A 1 206 ? 60.761 -34.544 3.104 1.00 10.46 206 ILE A C 1
ATOM 1521 O O . ILE A 1 206 ? 60.146 -34.198 2.070 1.00 10.78 206 ILE A O 1
ATOM 1526 N N . PRO A 1 207 ? 62.108 -34.477 3.050 1.00 9.18 207 PRO A N 1
ATOM 1527 C CA . PRO A 1 207 ? 62.758 -34.042 1.819 1.00 9.52 207 PRO A CA 1
ATOM 1528 C C . PRO A 1 207 ? 62.454 -34.923 0.625 1.00 10.65 207 PRO A C 1
ATOM 1529 O O . PRO A 1 207 ? 62.255 -34.429 -0.492 1.00 10.37 207 PRO A O 1
ATOM 1533 N N . TRP A 1 208 ? 62.313 -36.234 0.826 1.00 9.60 208 TRP A N 1
ATOM 1534 C CA . TRP A 1 208 ? 62.020 -37.125 -0.273 1.00 9.08 208 TRP A CA 1
ATOM 1535 C C . TRP A 1 208 ? 60.599 -36.867 -0.795 1.00 10.48 208 TRP A C 1
ATOM 1536 O O . TRP A 1 208 ? 60.367 -36.801 -2.006 1.00 10.35 208 TRP A O 1
ATOM 1547 N N . LEU A 1 209 ? 59.645 -36.805 0.129 1.00 10.08 209 LEU A N 1
ATOM 1548 C CA . LEU A 1 209 ? 58.273 -36.501 -0.258 1.00 9.84 209 LEU A CA 1
ATOM 1549 C C . LEU A 1 209 ? 58.222 -35.135 -0.923 1.00 9.91 209 LEU A C 1
ATOM 1550 O O . LEU A 1 209 ? 57.423 -34.987 -1.864 1.00 10.02 209 LEU A O 1
ATOM 1555 N N . THR A 1 210 ? 59.007 -34.139 -0.504 1.00 8.75 210 THR A N 1
ATOM 1556 C CA . THR A 1 210 ? 59.005 -32.840 -1.198 1.00 9.82 210 THR A CA 1
ATOM 1557 C C . THR A 1 210 ? 59.405 -33.008 -2.657 1.00 11.29 210 THR A C 1
ATOM 1558 O O . THR A 1 210 ? 58.743 -32.475 -3.557 1.00 11.32 210 THR A O 1
ATOM 1562 N N . ALA A 1 211 ? 60.449 -33.799 -2.941 1.00 10.78 211 ALA A N 1
ATOM 1563 C CA . ALA A 1 211 ? 60.875 -34.003 -4.317 1.00 10.27 211 ALA A CA 1
ATOM 1564 C C . ALA A 1 211 ? 59.842 -34.738 -5.129 1.00 10.86 211 ALA A C 1
ATOM 1565 O O . ALA A 1 211 ? 59.549 -34.382 -6.302 1.00 11.89 211 ALA A O 1
ATOM 1567 N N . MET A 1 212 ? 59.247 -35.778 -4.567 1.00 10.19 212 MET A N 1
ATOM 1568 C CA . MET A 1 212 ? 58.286 -36.579 -5.265 1.00 9.86 212 MET A CA 1
ATOM 1569 C C . MET A 1 212 ? 56.949 -35.839 -5.409 1.00 11.60 212 MET A C 1
ATOM 1570 O O . MET A 1 212 ? 56.132 -36.164 -6.308 1.00 11.71 212 MET A O 1
ATOM 1575 N N . THR A 1 213 ? 56.706 -34.854 -4.568 1.00 9.47 213 THR A N 1
ATOM 1576 C CA . THR A 1 213 ? 55.519 -34.010 -4.723 1.00 9.49 213 THR A CA 1
ATOM 1577 C C . THR A 1 213 ? 55.696 -33.105 -5.942 1.00 10.03 213 THR A C 1
ATOM 1578 O O . THR A 1 213 ? 54.736 -32.911 -6.714 1.00 9.31 213 THR A O 1
ATOM 1582 N N . GLN A 1 214 ? 56.891 -32.551 -6.153 1.00 10.15 214 GLN A N 1
ATOM 1583 C CA . GLN A 1 214 ? 57.133 -31.757 -7.336 1.00 10.76 214 GLN A CA 1
ATOM 1584 C C . GLN A 1 214 ? 56.971 -32.628 -8.575 1.00 10.46 214 GLN A C 1
ATOM 1585 O O . GLN A 1 214 ? 56.486 -32.166 -9.623 1.00 11.34 214 GLN A O 1
ATOM 1591 N N . HIS A 1 215 ? 57.344 -33.905 -8.504 1.00 10.69 215 HIS A N 1
ATOM 1592 C CA . HIS A 1 215 ? 57.233 -34.867 -9.592 1.00 11.02 215 HIS A CA 1
ATOM 1593 C C . HIS A 1 215 ? 55.796 -35.020 -10.053 1.00 10.46 215 HIS A C 1
ATOM 1594 O O . HIS A 1 215 ? 55.541 -35.402 -11.190 1.00 10.45 215 HIS A O 1
ATOM 1601 N N . LEU A 1 216 ? 54.833 -34.740 -9.182 1.00 8.92 216 LEU A N 1
ATOM 1602 C CA . LEU A 1 216 ? 53.416 -34.894 -9.505 1.00 8.61 216 LEU A CA 1
ATOM 1603 C C . LEU A 1 216 ? 53.042 -33.963 -10.650 1.00 9.25 216 LEU A C 1
ATOM 1604 O O . LEU A 1 216 ? 52.098 -34.256 -11.339 1.00 9.57 216 LEU A O 1
ATOM 1609 N N . ASN A 1 217 ? 53.704 -32.836 -10.842 1.00 9.30 217 ASN A N 1
ATOM 1610 C CA . ASN A 1 217 ? 53.436 -31.985 -11.999 1.00 9.40 217 ASN A CA 1
ATOM 1611 C C . ASN A 1 217 ? 53.661 -32.729 -13.301 1.00 10.40 217 ASN A C 1
ATOM 1612 O O . ASN A 1 217 ? 52.853 -32.628 -14.228 1.00 10.88 217 ASN A O 1
ATOM 1617 N N . LEU A 1 218 ? 54.770 -33.456 -13.387 1.00 10.10 218 LEU A N 1
ATOM 1618 C CA . LEU A 1 218 ? 55.028 -34.198 -14.633 1.00 10.95 218 LEU A CA 1
ATOM 1619 C C . LEU A 1 218 ? 53.945 -35.249 -14.823 1.00 11.33 218 LEU A C 1
ATOM 1620 O O . LEU A 1 218 ? 53.396 -35.425 -15.943 1.00 11.31 218 LEU A O 1
ATOM 1625 N N . LEU A 1 219 ? 53.623 -36.025 -13.775 1.00 10.10 219 LEU A N 1
ATOM 1626 C CA . LEU A 1 219 ? 52.598 -37.032 -13.866 1.00 9.45 219 LEU A CA 1
ATOM 1627 C C . LEU A 1 219 ? 51.279 -36.407 -14.326 1.00 10.12 219 LEU A C 1
ATOM 1628 O O . LEU A 1 219 ? 50.544 -37.002 -15.114 1.00 10.56 219 LEU A O 1
ATOM 1633 N N . ALA A 1 220 ? 50.927 -35.258 -13.774 1.00 9.48 220 ALA A N 1
ATOM 1634 C CA . ALA A 1 220 ? 49.646 -34.653 -14.124 1.00 9.46 220 ALA A CA 1
ATOM 1635 C C . ALA A 1 220 ? 49.616 -34.197 -15.562 1.00 9.80 220 ALA A C 1
ATOM 1636 O O . ALA A 1 220 ? 48.551 -34.366 -16.176 1.00 10.02 220 ALA A O 1
ATOM 1638 N N . THR A 1 221 ? 50.697 -33.671 -16.082 1.00 9.98 221 THR A N 1
ATOM 1639 C CA . THR A 1 221 ? 50.746 -33.335 -17.499 1.00 10.80 221 THR A CA 1
ATOM 1640 C C . THR A 1 221 ? 50.515 -34.579 -18.333 1.00 11.14 221 THR A C 1
ATOM 1641 O O . THR A 1 221 ? 49.770 -34.557 -19.304 1.00 11.64 221 THR A O 1
ATOM 1645 N N . GLN A 1 222 ? 51.121 -35.723 -17.954 1.00 10.14 222 GLN A N 1
ATOM 1646 C CA . GLN A 1 222 ? 50.949 -36.953 -18.690 1.00 10.70 222 GLN A CA 1
ATOM 1647 C C . GLN A 1 222 ? 49.521 -37.431 -18.641 1.00 10.02 222 GLN A C 1
ATOM 1648 O O . GLN A 1 222 ? 48.985 -37.971 -19.623 1.00 11.86 222 GLN A O 1
ATOM 1654 N N . VAL A 1 223 ? 48.836 -37.236 -17.509 1.00 10.27 223 VAL A N 1
ATOM 1655 C CA . VAL A 1 223 ? 47.426 -37.588 -17.386 1.00 10.19 223 VAL A CA 1
ATOM 1656 C C . VAL A 1 223 ? 46.617 -36.753 -18.396 1.00 11.27 223 VAL A C 1
ATOM 1657 O O . VAL A 1 223 ? 45.783 -37.313 -19.129 1.00 12.09 223 VAL A O 1
ATOM 1661 N N . ASP A 1 224 ? 46.844 -35.451 -18.429 1.00 10.56 224 ASP A N 1
ATOM 1662 C CA . ASP A 1 224 ? 46.109 -34.572 -19.365 1.00 11.69 224 ASP A CA 1
ATOM 1663 C C . ASP A 1 224 ? 46.361 -35.011 -20.817 1.00 12.84 224 ASP A C 1
ATOM 1664 O O . ASP A 1 224 ? 45.401 -34.978 -21.623 1.00 15.46 224 ASP A O 1
ATOM 1669 N N . GLU A 1 225 ? 47.605 -35.345 -21.151 1.00 11.28 225 GLU A N 1
ATOM 1670 C CA . GLU A 1 225 ? 48.007 -35.747 -22.507 1.00 11.56 225 GLU A CA 1
ATOM 1671 C C . GLU A 1 225 ? 47.545 -37.170 -22.827 1.00 13.92 225 GLU A C 1
ATOM 1672 O O . GLU A 1 225 ? 47.623 -37.515 -24.036 1.00 15.75 225 GLU A O 1
ATOM 1678 N N . LYS A 1 226 ? 47.155 -37.975 -21.854 1.00 13.28 226 LYS A N 1
ATOM 1679 C CA . LYS A 1 226 ? 46.854 -39.391 -22.040 1.00 13.42 226 LYS A CA 1
ATOM 1680 C C . LYS A 1 226 ? 48.048 -40.046 -22.715 1.00 14.66 226 LYS A C 1
ATOM 1681 O O . LYS A 1 226 ? 47.878 -40.886 -23.635 1.00 17.01 226 LYS A O 1
ATOM 1687 N N . ASP A 1 227 ? 49.247 -39.687 -22.280 1.00 15.08 227 ASP A N 1
ATOM 1688 C CA . ASP A 1 227 ? 50.485 -40.221 -22.818 1.00 16.18 227 ASP A CA 1
ATOM 1689 C C . ASP A 1 227 ? 51.391 -40.521 -21.613 1.00 13.03 227 ASP A C 1
ATOM 1690 O O . ASP A 1 227 ? 51.978 -39.630 -21.023 1.00 13.98 227 ASP A O 1
ATOM 1695 N N . TYR A 1 228 ? 51.485 -41.809 -21.290 1.00 12.38 228 TYR A N 1
ATOM 1696 C CA . TYR A 1 228 ? 51.978 -42.243 -19.982 1.00 11.47 228 TYR A CA 1
ATOM 1697 C C . TYR A 1 228 ? 53.451 -42.633 -20.113 1.00 12.54 228 TYR A C 1
ATOM 1698 O O . TYR A 1 228 ? 53.794 -43.813 -19.922 1.00 13.46 228 TYR A O 1
ATOM 1707 N N . GLY A 1 229 ? 54.279 -41.636 -20.463 1.00 13.27 229 GLY A N 1
ATOM 1708 C CA . GLY A 1 229 ? 55.712 -41.894 -20.562 1.00 13.94 229 GLY A CA 1
ATOM 1709 C C . GLY A 1 229 ? 56.281 -42.418 -19.248 1.00 14.31 229 GLY A C 1
ATOM 1710 O O . GLY A 1 229 ? 55.786 -42.143 -18.160 1.00 13.67 229 GLY A O 1
ATOM 1711 N N . ASP A 1 230 ? 57.346 -43.228 -19.375 1.00 13.69 230 ASP A N 1
ATOM 1712 C CA . ASP A 1 230 ? 57.933 -43.767 -18.155 1.00 12.63 230 ASP A CA 1
ATOM 1713 C C . ASP A 1 230 ? 58.600 -42.701 -17.299 1.00 11.69 230 ASP A C 1
ATOM 1714 O O . ASP A 1 230 ? 58.774 -42.930 -16.100 1.00 11.59 230 ASP A O 1
ATOM 1719 N N . GLY A 1 231 ? 59.022 -41.548 -17.846 1.00 13.79 231 GLY A N 1
ATOM 1720 C CA . GLY A 1 231 ? 59.707 -40.543 -17.087 1.00 12.60 231 GLY A CA 1
ATOM 1721 C C . GLY A 1 231 ? 61.041 -41.022 -16.526 1.00 11.93 231 GLY A C 1
ATOM 1722 O O . GLY A 1 231 ? 61.537 -40.386 -15.606 1.00 13.85 231 GLY A O 1
ATOM 1723 N N . GLY A 1 232 ? 61.559 -42.086 -17.114 1.00 11.51 232 GLY A N 1
ATOM 1724 C CA . GLY A 1 232 ? 62.753 -42.732 -16.581 1.00 11.50 232 GLY A CA 1
ATOM 1725 C C . GLY A 1 232 ? 62.468 -43.796 -15.535 1.00 10.27 232 GLY A C 1
ATOM 1726 O O . GLY A 1 232 ? 63.436 -44.350 -15.002 1.00 9.76 232 GLY A O 1
ATOM 1727 N N . SER A 1 233 ? 61.228 -44.094 -15.211 1.00 9.07 233 SER A N 1
ATOM 1728 C CA . SER A 1 233 ? 60.891 -45.021 -14.143 1.00 9.11 233 SER A CA 1
ATOM 1729 C C . SER A 1 233 ? 59.757 -45.936 -14.590 1.00 9.79 233 SER A C 1
ATOM 1730 O O . SER A 1 233 ? 58.583 -45.670 -14.304 1.00 10.38 233 SER A O 1
ATOM 1733 N N . SER A 1 234 ? 60.027 -46.980 -15.366 1.00 9.45 234 SER A N 1
ATOM 1734 C CA . SER A 1 234 ? 58.942 -47.754 -15.947 1.00 9.64 234 SER A CA 1
ATOM 1735 C C . SER A 1 234 ? 58.198 -48.575 -14.909 1.00 9.55 234 SER A C 1
ATOM 1736 O O . SER A 1 234 ? 58.700 -48.925 -13.831 1.00 10.09 234 SER A O 1
ATOM 1739 N N . LEU A 1 235 ? 56.954 -48.907 -15.237 1.00 9.40 235 LEU A N 1
ATOM 1740 C CA . LEU A 1 235 ? 56.179 -49.794 -14.404 1.00 9.57 235 LEU A CA 1
ATOM 1741 C C . LEU A 1 235 ? 56.781 -51.190 -14.322 1.00 10.46 235 LEU A C 1
ATOM 1742 O O . LEU A 1 235 ? 56.744 -51.830 -13.263 1.00 10.64 235 LEU A O 1
ATOM 1747 N N . ASP A 1 236 ? 57.405 -51.654 -15.418 1.00 10.45 236 ASP A N 1
ATOM 1748 C CA . ASP A 1 236 ? 58.109 -52.937 -15.377 1.00 11.88 236 ASP A CA 1
ATOM 1749 C C . ASP A 1 236 ? 59.153 -52.901 -14.272 1.00 11.71 236 ASP A C 1
ATOM 1750 O O . ASP A 1 236 ? 59.322 -53.918 -13.579 1.00 12.42 236 ASP A O 1
ATOM 1755 N N . MET A 1 237 ? 59.953 -51.846 -14.191 1.00 10.09 237 MET A N 1
ATOM 1756 C CA . MET A 1 237 ? 60.976 -51.757 -13.161 1.00 10.10 237 MET A CA 1
ATOM 1757 C C . MET A 1 237 ? 60.343 -51.681 -11.793 1.00 10.85 237 MET A C 1
ATOM 1758 O O . MET A 1 237 ? 60.769 -52.350 -10.856 1.00 10.75 237 MET A O 1
ATOM 1763 N N . GLN A 1 238 ? 59.306 -50.868 -11.634 1.00 9.18 238 GLN A N 1
ATOM 1764 C CA . GLN A 1 238 ? 58.685 -50.724 -10.323 1.00 9.54 238 GLN A CA 1
ATOM 1765 C C . GLN A 1 238 ? 58.047 -52.031 -9.856 1.00 10.16 238 GLN A C 1
ATOM 1766 O O . GLN A 1 238 ? 58.099 -52.301 -8.663 1.00 10.49 238 GLN A O 1
ATOM 1772 N N . ALA A 1 239 ? 57.530 -52.826 -10.762 1.00 10.00 239 ALA A N 1
ATOM 1773 C CA . ALA A 1 239 ? 56.928 -54.097 -10.382 1.00 10.63 239 ALA A CA 1
ATOM 1774 C C . ALA A 1 239 ? 57.979 -55.083 -9.872 1.00 11.77 239 ALA A C 1
ATOM 1775 O O . ALA A 1 239 ? 57.615 -56.068 -9.228 1.00 13.79 239 ALA A O 1
ATOM 1777 N N . LYS A 1 240 ? 59.262 -54.852 -10.136 1.00 11.05 240 LYS A N 1
ATOM 1778 C CA . LYS A 1 240 ? 60.317 -55.694 -9.552 1.00 11.81 240 LYS A CA 1
ATOM 1779 C C . LYS A 1 240 ? 60.859 -55.151 -8.253 1.00 13.84 240 LYS A C 1
ATOM 1780 O O . LYS A 1 240 ? 61.468 -55.893 -7.485 1.00 16.64 240 LYS A O 1
ATOM 1786 N N . ALA A 1 241 ? 60.623 -53.890 -7.917 1.00 11.29 241 ALA A N 1
ATOM 1787 C CA . ALA A 1 241 ? 60.958 -53.315 -6.630 1.00 11.37 241 ALA A CA 1
ATOM 1788 C C . ALA A 1 241 ? 59.851 -53.599 -5.609 1.00 12.38 241 ALA A C 1
ATOM 1789 O O . ALA A 1 241 ? 60.160 -53.761 -4.425 1.00 12.07 241 ALA A O 1
ATOM 1791 N N . ALA A 1 242 ? 58.601 -53.497 -6.035 1.00 12.53 242 ALA A N 1
ATOM 1792 C CA . ALA A 1 242 ? 57.483 -53.714 -5.124 1.00 13.14 242 ALA A CA 1
ATOM 1793 C C . ALA A 1 242 ? 57.621 -54.998 -4.300 1.00 12.84 242 ALA A C 1
ATOM 1794 O O . ALA A 1 242 ? 57.402 -54.944 -3.077 1.00 12.66 242 ALA A O 1
ATOM 1796 N N . PRO A 1 243 ? 57.989 -56.156 -4.878 1.00 13.35 243 PRO A N 1
ATOM 1797 C CA . PRO A 1 243 ? 58.166 -57.342 -4.053 1.00 14.39 243 PRO A CA 1
ATOM 1798 C C . PRO A 1 243 ? 59.200 -57.208 -2.962 1.00 14.06 243 PRO A C 1
ATOM 1799 O O . PRO A 1 243 ? 59.075 -57.760 -1.859 1.00 14.08 243 PRO A O 1
ATOM 1803 N N . ASN A 1 244 ? 60.192 -56.367 -3.154 1.00 10.68 244 ASN A N 1
ATOM 1804 C CA . ASN A 1 244 ? 61.199 -56.119 -2.150 1.00 11.42 244 ASN A CA 1
ATOM 1805 C C . ASN A 1 244 ? 60.626 -55.301 -0.999 1.00 11.08 244 ASN A C 1
ATOM 1806 O O . ASN A 1 244 ? 60.896 -55.561 0.165 1.00 12.19 244 ASN A O 1
ATOM 1811 N N . ILE A 1 245 ? 59.832 -54.275 -1.301 1.00 11.49 245 ILE A N 1
ATOM 1812 C CA . ILE A 1 245 ? 59.206 -53.499 -0.271 1.00 11.24 245 ILE A CA 1
ATOM 1813 C C . ILE A 1 245 ? 58.276 -54.397 0.538 1.00 11.60 245 ILE A C 1
ATOM 1814 O O . ILE A 1 245 ? 58.334 -54.285 1.773 1.00 11.83 245 ILE A O 1
ATOM 1819 N N . LEU A 1 246 ? 57.505 -55.243 -0.144 1.00 11.83 246 LEU A N 1
ATOM 1820 C CA . LEU A 1 246 ? 56.587 -56.146 0.568 1.00 12.09 246 LEU A CA 1
ATOM 1821 C C . LEU A 1 246 ? 57.381 -57.130 1.434 1.00 13.16 246 LEU A C 1
ATOM 1822 O O . LEU A 1 246 ? 57.068 -57.326 2.626 1.00 13.98 246 LEU A O 1
ATOM 1827 N N . GLU A 1 247 ? 58.424 -57.761 0.872 1.00 11.89 247 GLU A N 1
ATOM 1828 C CA . GLU A 1 247 ? 59.146 -58.822 1.606 1.00 13.78 247 GLU A CA 1
ATOM 1829 C C . GLU A 1 247 ? 59.904 -58.244 2.787 1.00 13.70 247 G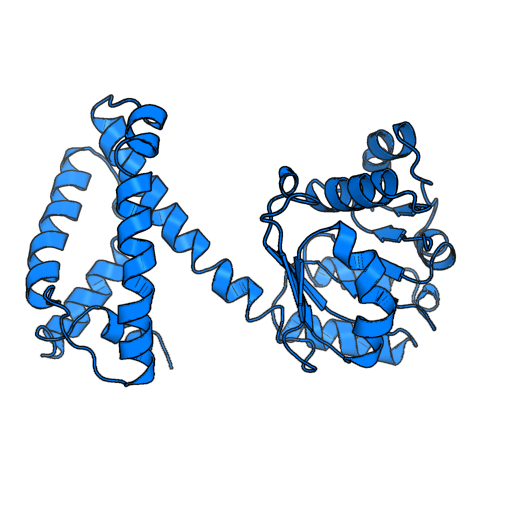LU A C 1
ATOM 1830 O O . GLU A 1 247 ? 59.920 -58.794 3.894 1.00 13.81 247 GLU A O 1
ATOM 1836 N N . ALA A 1 248 ? 60.539 -57.065 2.648 1.00 11.70 248 ALA A N 1
ATOM 1837 C CA . ALA A 1 248 ? 61.232 -56.394 3.730 1.00 10.97 248 ALA A CA 1
ATOM 1838 C C . ALA A 1 248 ? 60.220 -56.058 4.840 1.00 11.82 248 ALA A C 1
ATOM 1839 O O . ALA A 1 248 ? 60.548 -56.131 6.017 1.00 12.43 248 ALA A O 1
ATOM 1841 N N . SER A 1 249 ? 59.017 -55.592 4.450 1.00 11.84 249 SER A N 1
ATOM 1842 C CA . SER A 1 249 ? 58.005 -55.266 5.436 1.00 12.54 249 SER A CA 1
ATOM 1843 C C . SER A 1 249 ? 57.596 -56.506 6.227 1.00 13.12 249 SER A C 1
ATOM 1844 O O . SER A 1 249 ? 57.578 -56.458 7.450 1.00 13.47 249 SER A O 1
ATOM 1847 N N . GLN A 1 250 ? 57.365 -57.597 5.530 1.00 13.51 250 GLN A N 1
ATOM 1848 C CA . GLN A 1 250 ? 57.005 -58.874 6.165 1.00 14.35 250 GLN A CA 1
ATOM 1849 C C . GLN A 1 250 ? 58.113 -59.279 7.126 1.00 15.24 250 GLN A C 1
ATOM 1850 O O . GLN A 1 250 ? 57.846 -59.673 8.274 1.00 15.56 250 GLN A O 1
ATOM 1852 N N . ALA A 1 251 ? 59.390 -59.139 6.736 1.00 13.78 251 ALA A N 1
ATOM 1853 C CA . ALA A 1 251 ? 60.504 -59.512 7.595 1.00 14.34 251 ALA A CA 1
ATOM 1854 C C . ALA A 1 251 ? 60.537 -58.696 8.881 1.00 15.76 251 ALA A C 1
ATOM 1855 O O . ALA A 1 251 ? 61.020 -59.159 9.913 1.00 17.41 251 ALA A O 1
ATOM 1857 N N . GLN A 1 252 ? 60.070 -57.447 8.850 1.00 14.07 252 GLN A N 1
ATOM 1858 C CA . GLN A 1 252 ? 60.061 -56.555 10.002 1.00 14.31 252 GLN A CA 1
ATOM 1859 C C . GLN A 1 252 ? 58.759 -56.661 10.804 1.00 14.56 252 GLN A C 1
ATOM 1860 O O . GLN A 1 252 ? 58.622 -55.929 11.778 1.00 16.35 252 GLN A O 1
ATOM 1866 N N . GLY A 1 253 ? 57.821 -57.482 10.349 1.00 13.88 253 GLY A N 1
ATOM 1867 C CA . GLY A 1 253 ? 56.576 -57.652 11.072 1.00 15.29 253 GLY A CA 1
ATOM 1868 C C . GLY A 1 253 ? 55.558 -56.559 10.797 1.00 15.24 253 GLY A C 1
ATOM 1869 O O . GLY A 1 253 ? 54.596 -56.391 11.556 1.00 17.18 253 GLY A O 1
ATOM 1870 N N . VAL A 1 254 ? 55.705 -55.877 9.684 1.00 12.83 254 VAL A N 1
ATOM 1871 C CA . VAL A 1 254 ? 54.846 -54.754 9.322 1.00 12.59 254 VAL A CA 1
ATOM 1872 C C . VAL A 1 254 ? 53.852 -55.211 8.283 1.00 12.82 254 VAL A C 1
ATOM 1873 O O . VAL A 1 254 ? 54.228 -55.681 7.202 1.00 13.95 254 VAL A O 1
ATOM 1877 N N . SER A 1 255 ? 52.541 -55.045 8.564 1.00 12.92 255 SER A N 1
ATOM 1878 C CA . SER A 1 255 ? 51.504 -55.285 7.609 1.00 12.09 255 SER A CA 1
ATOM 1879 C C . SER A 1 255 ? 51.676 -54.432 6.349 1.00 12.93 255 SER A C 1
ATOM 1880 O O . SER A 1 255 ? 51.981 -53.237 6.502 1.00 12.69 255 SER A O 1
ATOM 1883 N N . VAL A 1 256 ? 51.337 -54.990 5.201 1.00 13.47 256 VAL A N 1
ATOM 1884 C CA . VAL A 1 256 ? 51.475 -54.306 3.926 1.00 13.59 256 VAL A CA 1
ATOM 1885 C C . VAL A 1 256 ? 50.131 -53.776 3.443 1.00 12.67 256 VAL A C 1
ATOM 1886 O O . VAL A 1 256 ? 50.038 -53.312 2.301 1.00 13.25 256 VAL A O 1
ATOM 1890 N N . GLU A 1 257 ? 49.097 -53.761 4.313 1.00 13.33 257 GLU A N 1
ATOM 1891 C CA . GLU A 1 257 ? 47.779 -53.397 3.863 1.00 12.67 257 GLU A CA 1
ATOM 1892 C C . GLU A 1 257 ? 47.682 -52.003 3.231 1.00 12.92 257 GLU A C 1
ATOM 1893 O O . GLU A 1 257 ? 46.787 -51.817 2.388 1.00 12.44 257 GLU A O 1
ATOM 1899 N N . LEU A 1 258 ? 48.497 -51.036 3.667 1.00 12.18 258 LEU A N 1
ATOM 1900 C CA . LEU A 1 258 ? 48.276 -49.684 3.143 1.00 14.07 258 LEU A CA 1
ATOM 1901 C C . LEU A 1 258 ? 48.906 -49.468 1.784 1.00 16.69 258 LEU A C 1
ATOM 1902 O O . LEU A 1 258 ? 48.502 -48.531 1.088 1.00 18.11 258 LEU A O 1
ATOM 1907 N N . ILE A 1 259 ? 49.851 -50.315 1.376 1.00 14.81 259 ILE A N 1
ATOM 1908 C CA . ILE A 1 259 ? 50.606 -50.091 0.152 1.00 16.46 259 ILE A CA 1
ATOM 1909 C C . ILE A 1 259 ? 50.359 -51.145 -0.911 1.00 16.40 259 ILE A C 1
ATOM 1910 O O . ILE A 1 259 ? 50.646 -50.971 -2.100 1.00 15.44 259 ILE A O 1
ATOM 1915 N N . GLN A 1 260 ? 49.798 -52.309 -0.561 1.00 14.23 260 GLN A N 1
ATOM 1916 C CA . GLN A 1 260 ? 49.563 -53.366 -1.496 1.00 15.99 260 GLN A CA 1
ATOM 1917 C C . GLN A 1 260 ? 48.676 -52.882 -2.640 1.00 14.91 260 GLN A C 1
ATOM 1918 O O . GLN A 1 260 ? 48.838 -53.303 -3.767 1.00 15.00 260 GLN A O 1
ATOM 1924 N N . PRO A 1 261 ? 47.624 -52.036 -2.469 1.00 12.18 261 PRO A N 1
ATOM 1925 C CA . PRO A 1 261 ? 46.780 -51.730 -3.616 1.00 11.21 261 PRO A CA 1
ATOM 1926 C C . PRO A 1 261 ? 47.476 -51.098 -4.811 1.00 11.56 261 PRO A C 1
ATOM 1927 O O . PRO A 1 261 ? 47.229 -51.484 -5.938 1.00 11.90 261 PRO A O 1
ATOM 1931 N N . ILE A 1 262 ? 48.395 -50.155 -4.576 1.00 11.02 262 ILE A N 1
ATOM 1932 C CA . ILE A 1 262 ? 49.021 -49.556 -5.730 1.00 10.50 262 ILE A CA 1
ATOM 1933 C C . ILE A 1 262 ? 49.939 -50.577 -6.414 1.00 10.71 262 ILE A C 1
ATOM 1934 O O . ILE A 1 262 ? 50.047 -50.541 -7.637 1.00 10.25 262 ILE A O 1
ATOM 1939 N N . PHE A 1 263 ? 50.541 -51.467 -5.640 1.00 10.59 263 PHE A N 1
ATOM 1940 C CA . PHE A 1 263 ? 51.381 -52.481 -6.280 1.00 11.51 263 PHE A CA 1
ATOM 1941 C C . PHE A 1 263 ? 50.525 -53.427 -7.123 1.00 11.83 263 PHE A C 1
ATOM 1942 O O . PHE A 1 263 ? 50.976 -53.852 -8.176 1.00 12.58 263 PHE A O 1
ATOM 1950 N N . LYS A 1 264 ? 49.308 -53.781 -6.658 1.00 11.52 264 LYS A N 1
ATOM 1951 C CA . LYS A 1 264 ? 48.434 -54.607 -7.477 1.00 13.31 264 LYS A CA 1
ATOM 1952 C C . LYS A 1 264 ? 48.055 -53.881 -8.755 1.00 12.92 264 LYS A C 1
ATOM 1953 O O . LYS A 1 264 ? 47.966 -54.503 -9.808 1.00 14.60 264 LYS A O 1
ATOM 1959 N N . LEU A 1 265 ? 47.813 -52.549 -8.714 1.00 12.65 265 LEU A N 1
ATOM 1960 C CA . LEU A 1 265 ? 47.492 -51.831 -9.942 1.00 13.22 265 LEU A CA 1
ATOM 1961 C C . LEU A 1 265 ? 48.682 -51.817 -10.901 1.00 12.82 265 LEU A C 1
ATOM 1962 O O . LEU A 1 265 ? 48.544 -51.951 -12.102 1.00 14.05 265 LEU A O 1
ATOM 1967 N N . ILE A 1 266 ? 49.891 -51.590 -10.377 1.00 11.50 266 ILE A N 1
ATOM 1968 C CA . ILE A 1 266 ? 51.090 -51.592 -11.199 1.00 12.58 266 ILE A CA 1
ATOM 1969 C C . ILE A 1 266 ? 51.242 -52.955 -11.861 1.00 13.97 266 ILE A C 1
ATOM 1970 O O . ILE A 1 266 ? 51.508 -53.028 -13.068 1.00 14.13 266 ILE A O 1
ATOM 1975 N N . GLU A 1 267 ? 51.113 -54.008 -11.082 1.00 13.65 267 GLU A N 1
ATOM 1976 C CA . GLU A 1 267 ? 51.189 -55.378 -11.622 1.00 16.42 267 GLU A CA 1
ATOM 1977 C C . GLU A 1 267 ? 50.156 -55.587 -12.713 1.00 16.36 267 GLU A C 1
ATOM 1978 O O . GLU A 1 267 ? 50.463 -56.189 -13.772 1.00 17.30 267 GLU A O 1
ATOM 1984 N N . ARG A 1 268 ? 48.937 -55.109 -12.526 1.00 14.61 268 ARG A N 1
ATOM 1985 C CA . ARG A 1 268 ? 47.880 -55.264 -13.530 1.00 16.36 268 ARG A CA 1
ATOM 1986 C C . ARG A 1 268 ? 48.275 -54.556 -14.822 1.00 17.75 268 ARG A C 1
ATOM 1987 O O . ARG A 1 268 ? 48.095 -55.059 -15.929 1.00 18.91 268 ARG A O 1
ATOM 1995 N N . ARG A 1 269 ? 48.901 -53.379 -14.736 1.00 14.52 269 ARG A N 1
ATOM 1996 C CA . ARG A 1 269 ? 49.240 -52.651 -15.943 1.00 13.37 269 ARG A CA 1
ATOM 1997 C C . ARG A 1 269 ? 50.356 -53.396 -16.699 1.00 14.11 269 ARG A C 1
ATOM 1998 O O . ARG A 1 269 ? 50.394 -53.369 -17.958 1.00 16.07 269 ARG A O 1
ATOM 2006 N N . VAL A 1 270 ? 51.302 -53.966 -15.974 1.00 13.58 270 VAL A N 1
ATOM 2007 C CA . VAL A 1 270 ? 52.333 -54.826 -16.557 1.00 13.94 270 VAL A CA 1
ATOM 2008 C C . VAL A 1 270 ? 51.686 -56.048 -17.235 1.00 17.06 270 VAL A C 1
ATOM 2009 O O . VAL A 1 270 ? 52.023 -56.331 -18.396 1.00 18.71 270 VAL A O 1
ATOM 2013 N N . GLU A 1 271 ? 50.713 -56.659 -16.567 1.00 18.16 271 GLU A N 1
ATOM 2014 C CA . GLU A 1 271 ? 50.017 -57.840 -17.110 1.00 20.08 271 GLU A CA 1
ATOM 2015 C C . GLU A 1 271 ? 49.221 -57.468 -18.350 1.00 22.50 271 GLU A C 1
ATOM 2016 O O . GLU A 1 271 ? 49.097 -58.332 -19.239 1.00 30.69 271 GLU A O 1
ATOM 2018 N N . GLU A 1 272 ? 48.735 -56.232 -18.497 1.00 21.69 272 GLU A N 1
ATOM 2019 C CA . GLU A 1 272 ? 48.013 -55.7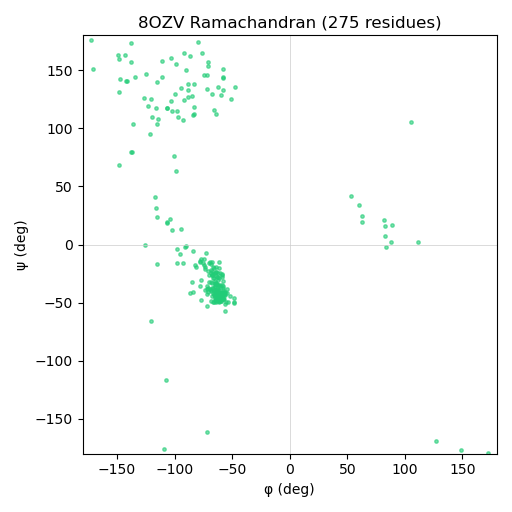22 -19.662 1.00 21.29 272 GLU A CA 1
ATOM 2020 C C . GLU A 1 272 ? 48.960 -55.515 -20.854 1.00 21.09 272 GLU A C 1
ATOM 2021 O O . GLU A 1 272 ? 48.505 -55.111 -21.926 1.00 25.11 272 GLU A O 1
ATOM 2027 N N . GLY A 1 273 ? 50.279 -55.658 -20.650 1.00 17.70 273 GLY A N 1
ATOM 2028 C CA . GLY A 1 273 ? 51.280 -55.407 -21.673 1.00 17.63 273 GLY A CA 1
ATOM 2029 C C . GLY A 1 273 ? 51.797 -53.978 -21.771 1.00 17.42 273 GLY A C 1
ATOM 2030 O O . GLY A 1 273 ? 52.517 -53.640 -22.700 1.00 16.62 273 GLY A O 1
ATOM 2031 N N . LYS A 1 274 ? 51.551 -53.181 -20.715 1.00 14.45 274 LYS A N 1
ATOM 2032 C CA . LYS A 1 274 ? 51.876 -51.772 -20.702 1.00 15.20 274 LYS A CA 1
ATOM 2033 C C . LYS A 1 274 ? 52.919 -51.434 -19.645 1.00 13.90 274 LYS A C 1
ATOM 2034 O O . LYS A 1 274 ? 52.974 -50.292 -19.173 1.00 13.51 274 LYS A O 1
ATOM 2040 N N . GLY A 1 275 ? 53.804 -52.381 -19.381 1.00 13.44 275 GLY A N 1
ATOM 2041 C CA . GLY A 1 275 ? 54.881 -52.163 -18.424 1.00 12.78 275 GLY A CA 1
ATOM 2042 C C . GLY A 1 275 ? 55.861 -51.082 -18.841 1.00 12.27 275 GLY A C 1
ATOM 2043 O O . GLY A 1 275 ? 56.610 -50.570 -17.976 1.00 12.32 275 GLY A O 1
ATOM 2044 N N . SER A 1 276 ? 55.927 -50.717 -20.117 1.00 12.10 276 SER A N 1
ATOM 2045 C CA . SER A 1 276 ? 56.801 -49.678 -20.560 1.00 12.29 276 SER A CA 1
ATOM 2046 C C . SER A 1 276 ? 56.303 -48.271 -20.186 1.00 11.92 276 SER A C 1
ATOM 2047 O O . SER A 1 276 ? 57.045 -47.310 -20.341 1.00 13.18 276 SER A O 1
ATOM 2050 N N . GLU A 1 277 ? 55.043 -48.169 -19.739 1.00 10.77 277 GLU A N 1
ATOM 2051 C CA . GLU A 1 277 ? 54.502 -46.887 -19.338 1.00 11.38 277 GLU A CA 1
ATOM 2052 C C . GLU A 1 277 ? 54.974 -46.532 -17.952 1.00 11.15 277 GLU A C 1
ATOM 2053 O O . GLU A 1 277 ? 55.692 -47.275 -17.277 1.00 11.31 277 GLU A O 1
ATOM 2059 N N . GLY A 1 278 ? 54.619 -45.306 -17.557 1.00 10.21 278 GLY A N 1
ATOM 2060 C CA . GLY A 1 278 ? 54.862 -44.797 -16.210 1.00 9.97 278 GLY A CA 1
ATOM 2061 C C . GLY A 1 278 ? 53.585 -44.645 -15.388 1.00 9.99 278 GLY A C 1
ATOM 2062 O O . GLY A 1 278 ? 52.498 -45.044 -15.804 1.00 10.55 278 GLY A O 1
ATOM 2063 N N . LEU A 1 279 ? 53.739 -44.098 -14.186 1.00 10.12 279 LEU A N 1
ATOM 2064 C CA . LEU A 1 279 ? 52.668 -44.106 -13.185 1.00 9.29 279 LEU A CA 1
ATOM 2065 C C . LEU A 1 279 ? 51.437 -43.281 -13.577 1.00 9.86 279 LEU A C 1
ATOM 2066 O O . LEU A 1 279 ? 50.404 -43.497 -12.957 1.00 10.71 279 LEU A O 1
ATOM 2071 N N . ALA A 1 280 ? 51.539 -42.347 -14.505 1.00 10.19 280 ALA A N 1
ATOM 2072 C CA . ALA A 1 280 ? 50.381 -41.565 -14.885 1.00 10.88 280 ALA A CA 1
ATOM 2073 C C . ALA A 1 280 ? 49.284 -42.461 -15.458 1.00 11.44 280 ALA A C 1
ATOM 2074 O O . ALA A 1 280 ? 48.097 -42.094 -15.445 1.00 11.37 280 ALA A O 1
ATOM 2076 N N . ALA A 1 281 ? 49.626 -43.657 -15.920 1.00 11.44 281 ALA A N 1
ATOM 2077 C CA . ALA A 1 281 ? 48.638 -44.606 -16.441 1.00 12.05 281 ALA A CA 1
ATOM 2078 C C . ALA A 1 281 ? 47.631 -45.024 -15.376 1.00 12.23 281 ALA A C 1
ATOM 2079 O O . ALA A 1 281 ? 46.532 -45.484 -15.705 1.00 13.26 281 ALA A O 1
ATOM 2081 N N . LEU A 1 282 ? 47.977 -44.956 -14.088 1.00 10.51 282 LEU A N 1
ATOM 2082 C CA . LEU A 1 282 ? 47.125 -45.534 -13.057 1.00 11.27 282 LEU A CA 1
ATOM 2083 C C . LEU A 1 282 ? 45.806 -44.751 -12.866 1.00 11.02 282 LEU A C 1
ATOM 2084 O O . LEU A 1 282 ? 44.814 -45.344 -12.427 1.00 11.85 282 LEU A O 1
ATOM 2089 N N . VAL A 1 283 ? 45.789 -43.462 -13.182 1.00 10.51 283 VAL A N 1
ATOM 2090 C CA . VAL A 1 283 ? 44.567 -42.667 -13.039 1.00 10.58 283 VAL A CA 1
ATOM 2091 C C . VAL A 1 283 ? 43.403 -43.280 -13.822 1.00 12.28 283 VAL A C 1
ATOM 2092 O O . VAL A 1 283 ? 42.342 -43.558 -13.274 1.00 11.29 283 VAL A O 1
ATOM 2096 N N . GLY A 1 284 ? 43.662 -43.557 -15.101 1.00 13.02 284 GLY A N 1
ATOM 2097 C CA . GLY A 1 284 ? 42.576 -44.049 -15.934 1.00 13.29 284 GLY A CA 1
ATOM 2098 C C . GLY A 1 284 ? 42.167 -45.428 -15.496 1.00 12.70 284 GLY A C 1
ATOM 2099 O O . GLY A 1 284 ? 41.010 -45.847 -15.721 1.00 15.31 284 GLY A O 1
ATOM 2100 N N . MET A 1 285 ? 43.062 -46.199 -14.853 1.00 12.41 285 MET A N 1
ATOM 2101 C CA . MET A 1 285 ? 42.769 -47.548 -14.426 1.00 13.48 285 MET A CA 1
ATOM 2102 C C . MET A 1 285 ? 41.710 -47.596 -13.333 1.00 14.86 285 MET A C 1
ATOM 2103 O O . MET A 1 285 ? 40.965 -48.583 -13.200 1.00 19.29 285 MET A O 1
ATOM 2108 N N . ILE A 1 286 ? 41.593 -46.542 -12.495 1.00 12.66 286 ILE A N 1
ATOM 2109 C CA . ILE A 1 286 ? 40.617 -46.542 -11.403 1.00 12.88 286 ILE A CA 1
ATOM 2110 C C . ILE A 1 286 ? 39.350 -45.774 -11.797 1.00 13.65 286 ILE A C 1
ATOM 2111 O O . ILE A 1 286 ? 38.429 -45.708 -11.012 1.00 14.34 286 ILE A O 1
ATOM 2116 N N . MET A 1 287 ? 39.333 -45.170 -12.976 1.00 15.14 287 MET A N 1
ATOM 2117 C CA . MET A 1 287 ? 38.188 -44.431 -13.508 1.00 14.87 287 MET A CA 1
ATOM 2118 C C . MET A 1 287 ? 37.241 -45.376 -14.246 1.00 20.89 287 MET A C 1
ATOM 2119 O O . MET A 1 287 ? 37.622 -46.445 -14.690 1.00 26.87 287 MET A O 1
ATOM 2124 N N . LYS A 1 288 ? 36.015 -44.914 -14.443 1.00 21.73 288 LYS A N 1
ATOM 2125 C CA . LYS A 1 288 ? 34.917 -45.794 -14.866 1.00 32.11 288 LYS A CA 1
ATOM 2126 C C . LYS A 1 288 ? 35.240 -46.412 -16.232 1.00 36.01 288 LYS A C 1
ATOM 2127 O O . LYS A 1 288 ? 35.774 -45.616 -17.051 1.00 37.49 288 LYS A O 1
#

Nearest PDB structures (foldseek):
  8ozw-assembly1_A  TM=9.946E-01  e=5.804E-55  Blastomyces dermatitidis
  8p2j-assembly4_G  TM=9.610E-01  e=1.928E-55  Blastomyces dermatitidis
  8p2j-assembly4_H  TM=1.000E+00  e=1.546E-54  Blastomyces dermatitidis
  7wnn-assembly1_A  TM=9.766E-01  e=4.037E-37  Actinoalloteichus hymeniacidonis
  7wnw-assembly1_B  TM=9.527E-01  e=5.283E-36  Actinoalloteichus hymeniacidonis

B-factor: mean 16.45, std 9.11, range [7.69, 61.25]

Secondary structure (DSSP, 8-state):
---EEEE--SHHHHHHHHHHHHTT--EEEE-SSGGGGHHHHTTT-EE-SSHHHHHHT-SEEEE-SSSHHHHHHHHHHSTTTTTT-EEEE-----HHHHHHHHHHHHHTT-EEEEEEEES-GGGTTSTT-EEEEES-HHHHHHHHHHHTTTSEEEEEES-TTHHHHHHHHHHHHHHHHHHHHHHHHHHHHHTT--HHHHIIIIIHHHHHHHHHHHHHHHHHHHHT----TT--HHHHHHHHHHHHHHHHHTT---TTTHHHHHHHHHHIIIIITTS-TTHHHHHH--

Radius of gyration: 23.1 Å; Cα contacts (8 Å, |Δi|>4): 499; chains: 1; bounding box: 54×53×51 Å